Protein AF-A0A537N077-F1 (afdb_monomer)

pLDDT: mean 77.13, std 22.92, range [25.17, 98.75]

Mean predicted aligned error: 12.93 Å

Foldseek 3Di:
DDDDDDPDDDDDDLVVLLVVLVVVLVVVVPDDQWAKEFPDDDAPPPVPPDDDDDDPDPDDDDDDDDDDDPPCDPDDPVRVQVVLVPDPVSTDMGTDPDDPVVVLSVVQVVVVSVCSVLLSCCLRDVPSPAPLSVLLSVLLVQLLVDDDVVSLVSLLVSLPVQADEDACCRQPVDHDRAHASSVRSVSSYYHANNSLNSSQVSCVSNPDDSVVDHWYWYQDPVVRHIGTD

Solvent-accessible surface area (backbone atoms only — not comparable to full-atom values): 13833 Å² total; per-residue (Å²): 140,82,84,81,76,80,80,78,78,81,80,76,54,70,70,54,55,50,49,53,40,51,55,46,50,64,52,56,78,77,60,82,84,64,46,29,37,49,60,94,53,87,67,79,86,80,73,82,79,70,78,83,78,90,74,94,68,89,73,90,78,89,81,86,90,80,89,76,88,76,84,78,69,79,75,49,71,67,58,52,50,52,52,30,67,70,28,98,76,64,38,59,66,42,75,53,89,64,60,71,69,43,53,46,49,56,51,27,53,54,48,45,61,68,42,39,66,56,45,48,44,27,68,75,34,90,80,63,82,45,69,37,45,40,52,49,38,52,42,22,58,56,19,57,78,41,61,74,72,54,19,56,49,42,34,52,53,48,51,62,72,57,39,42,86,40,51,38,48,80,76,72,70,42,76,89,72,69,46,30,49,54,58,32,49,64,67,32,38,35,43,51,49,34,53,29,46,34,40,50,55,38,40,47,72,44,66,48,58,68,92,81,54,69,47,35,40,41,56,41,80,88,80,72,41,77,43,39,70

Nearest PDB structures (foldseek):
  4u65-assembly2_F  TM=8.063E-01  e=6.769E-06  Pseudomonas fluorescens Pf0-1
  4fgq-assembly1_A  TM=7.797E-01  e=9.428E-04  Legionella pneumophila subsp. pneumophila str. Philadelphia 1
  4fgo-assembly1_A  TM=7.807E-01  e=1.180E-03  Legionella pneumophila subsp. pneumophila str. Philadelphia 1
  4fgp-assembly1_A  TM=7.806E-01  e=1.396E-03  Legionella pneumophila subsp. pneumophila str. Philadelphia 1
  4fgp-assembly2_B  TM=7.790E-01  e=1.477E-03  Legionella pneumophila subsp. pneumophila str. Philadelphia 1

Sequence (229 aa):
MRTFRKSSMPNASPARVARDRIAAAARRTAQALAVFVVMGVLFGNEAATARPSPINRIVTQTGPAHSSRHDRRPASPAQAIERISSEPFGLPTVEALEGPLVTRWRGVEREIRRDELLLARCATDRSCGSAPALRLMDIVDAARRREGRSRVGEINRAVNLAIRPMSDVAQYGVPDLWTAPIQTLTAGAGDCEDYAIAKYVALEEAGVAEEDLRLVVVRDTRRREDHAV

Structure (mmCIF, N/CA/C/O backbone):
data_AF-A0A537N077-F1
#
_entry.id   AF-A0A537N077-F1
#
loop_
_atom_site.group_PDB
_atom_site.id
_atom_site.type_symbol
_atom_site.label_atom_id
_atom_site.label_alt_id
_atom_site.label_comp_id
_atom_site.label_asym_id
_atom_site.label_entity_id
_atom_site.label_seq_id
_atom_site.pdbx_PDB_ins_code
_atom_site.Cartn_x
_atom_site.Cartn_y
_atom_site.Cartn_z
_atom_site.occupancy
_atom_site.B_iso_or_equiv
_atom_site.auth_seq_id
_atom_site.auth_comp_id
_atom_site.auth_asym_id
_atom_site.auth_atom_id
_atom_site.pdbx_PDB_model_num
ATOM 1 N N . MET A 1 1 ? 0.715 -30.532 -41.651 1.00 39.88 1 MET A N 1
ATOM 2 C CA . MET A 1 1 ? 1.582 -29.916 -40.621 1.00 39.88 1 MET A CA 1
ATOM 3 C C . MET A 1 1 ? 1.694 -28.420 -40.928 1.00 39.88 1 MET A C 1
ATOM 5 O O . MET A 1 1 ? 2.426 -28.054 -41.834 1.00 39.88 1 MET A O 1
ATOM 9 N N . ARG A 1 2 ? 0.880 -27.558 -40.297 1.00 38.84 2 ARG A N 1
ATOM 10 C CA . ARG A 1 2 ? 0.971 -26.089 -40.447 1.00 38.84 2 ARG A CA 1
ATOM 11 C C . ARG A 1 2 ? 1.671 -25.534 -39.209 1.00 38.84 2 ARG A C 1
ATOM 13 O O . ARG A 1 2 ? 1.209 -25.761 -38.097 1.00 38.84 2 ARG A O 1
ATOM 20 N N . THR A 1 3 ? 2.797 -24.860 -39.404 1.00 42.22 3 THR A N 1
ATOM 21 C CA . THR A 1 3 ? 3.582 -24.225 -38.346 1.00 42.22 3 THR A CA 1
ATOM 22 C C . THR A 1 3 ? 2.884 -22.944 -37.883 1.00 42.22 3 THR A C 1
ATOM 24 O O . THR A 1 3 ? 2.662 -22.018 -38.660 1.00 42.22 3 THR A O 1
ATOM 27 N N . PHE A 1 4 ? 2.511 -22.891 -36.604 1.00 40.69 4 PHE A N 1
ATOM 28 C CA . PHE A 1 4 ? 2.018 -21.675 -35.958 1.00 40.69 4 PHE A CA 1
ATOM 29 C C . PHE A 1 4 ? 3.206 -20.726 -35.734 1.00 40.69 4 PHE A C 1
ATOM 31 O O . PHE A 1 4 ? 4.076 -20.993 -34.905 1.00 40.69 4 PHE A O 1
ATOM 38 N N . ARG A 1 5 ? 3.264 -19.610 -36.471 1.00 46.47 5 ARG A N 1
ATOM 39 C CA . ARG A 1 5 ? 4.146 -18.488 -36.119 1.00 46.47 5 ARG A CA 1
ATOM 40 C C . ARG A 1 5 ? 3.576 -17.814 -34.871 1.00 46.47 5 ARG A C 1
ATOM 42 O O . ARG A 1 5 ? 2.506 -17.215 -34.932 1.00 46.47 5 ARG A O 1
ATOM 49 N N . LYS A 1 6 ? 4.301 -17.883 -33.750 1.00 41.62 6 LYS A N 1
ATOM 50 C CA . LYS A 1 6 ? 4.111 -16.963 -32.620 1.00 41.62 6 LYS A CA 1
ATOM 51 C C . LYS A 1 6 ? 4.3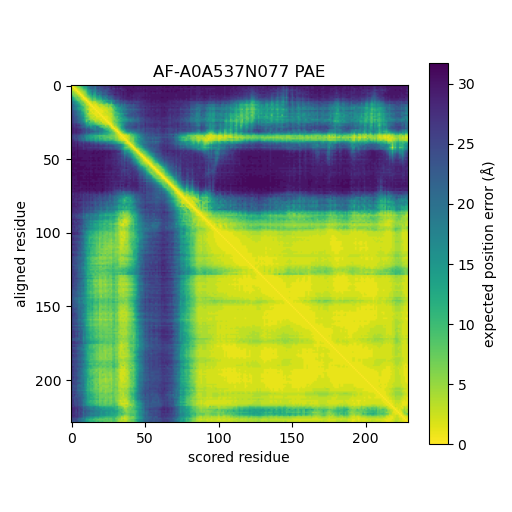32 -15.541 -33.142 1.00 41.62 6 LYS A C 1
ATOM 53 O O . LYS A 1 6 ? 5.444 -15.192 -33.528 1.00 41.62 6 LYS A O 1
ATOM 58 N N . SER A 1 7 ? 3.271 -14.744 -33.184 1.00 42.22 7 SER A N 1
ATOM 59 C CA . SER A 1 7 ? 3.374 -13.308 -33.423 1.00 42.22 7 SER A CA 1
ATOM 60 C C . SER A 1 7 ? 3.932 -12.665 -32.154 1.00 42.22 7 SER A C 1
ATOM 62 O O . SER A 1 7 ? 3.196 -12.459 -31.192 1.00 42.22 7 SER A O 1
ATOM 64 N N . SER A 1 8 ? 5.240 -12.405 -32.118 1.00 43.72 8 SER A N 1
ATOM 65 C CA . SER A 1 8 ? 5.841 -11.568 -31.076 1.00 43.72 8 SER A CA 1
ATOM 66 C C . SER A 1 8 ? 5.305 -10.149 -31.220 1.00 43.72 8 SER A C 1
ATOM 68 O O . SER A 1 8 ? 5.518 -9.509 -32.250 1.00 43.72 8 SER A O 1
ATOM 70 N N . MET A 1 9 ? 4.609 -9.652 -30.198 1.00 40.28 9 MET A N 1
ATOM 71 C CA . MET A 1 9 ? 4.309 -8.226 -30.105 1.00 40.28 9 MET A CA 1
ATOM 72 C C . MET A 1 9 ? 5.625 -7.443 -29.955 1.00 40.28 9 MET A C 1
ATOM 74 O O . MET A 1 9 ? 6.522 -7.902 -29.241 1.00 40.28 9 MET A O 1
ATOM 78 N N . PRO A 1 10 ? 5.782 -6.286 -30.618 1.00 46.34 10 PRO A N 1
ATOM 79 C CA . PRO A 1 10 ? 6.982 -5.476 -30.476 1.00 46.34 10 PRO A CA 1
ATOM 80 C C . PRO A 1 10 ? 7.073 -4.920 -29.051 1.00 46.34 10 PRO A C 1
ATOM 82 O O . PRO A 1 10 ? 6.143 -4.280 -28.561 1.00 46.34 10 PRO A O 1
ATOM 85 N N . ASN A 1 11 ? 8.209 -5.158 -28.393 1.00 55.50 11 ASN A N 1
ATOM 86 C CA . ASN A 1 11 ? 8.502 -4.593 -27.079 1.00 55.50 11 ASN A CA 1
ATOM 87 C C . ASN A 1 11 ? 8.572 -3.061 -27.202 1.00 55.50 11 ASN A C 1
ATOM 89 O O . ASN A 1 11 ? 9.303 -2.537 -28.047 1.00 55.50 11 ASN A O 1
ATOM 93 N N . ALA A 1 12 ? 7.799 -2.333 -26.397 1.00 57.19 12 ALA A N 1
ATOM 94 C CA . ALA A 1 12 ? 7.825 -0.874 -26.412 1.00 57.19 12 ALA A CA 1
ATOM 95 C C . ALA A 1 12 ? 9.209 -0.352 -25.978 1.00 57.19 12 ALA A C 1
ATOM 97 O O . ALA A 1 12 ? 9.826 -0.889 -25.061 1.00 57.19 12 ALA A O 1
ATOM 98 N N . SER A 1 13 ? 9.694 0.713 -26.627 1.00 64.44 13 SER A N 1
ATOM 99 C CA . SER A 1 13 ? 10.950 1.372 -26.236 1.00 64.44 13 SER A CA 1
ATOM 100 C C . SER A 1 13 ? 10.882 1.863 -24.778 1.00 64.44 13 SER A C 1
ATOM 102 O O . SER A 1 13 ? 9.833 2.385 -24.385 1.00 64.44 13 SER A O 1
ATOM 104 N N . PRO A 1 14 ? 11.977 1.790 -23.991 1.00 61.50 14 PRO A N 1
ATOM 105 C CA . PRO A 1 14 ? 12.017 2.271 -22.605 1.00 61.50 14 PRO A CA 1
ATOM 106 C C . PRO A 1 14 ? 11.489 3.703 -22.432 1.00 61.50 14 PRO A C 1
ATOM 108 O O . PRO A 1 14 ? 10.766 3.989 -21.483 1.00 61.50 14 PRO A O 1
ATOM 111 N N . ALA A 1 15 ? 11.760 4.589 -23.396 1.00 56.03 15 ALA A N 1
ATOM 112 C CA . ALA A 1 15 ? 11.275 5.971 -23.382 1.00 56.03 15 ALA A CA 1
ATOM 113 C C . ALA A 1 15 ? 9.752 6.087 -23.590 1.00 56.03 15 ALA A C 1
ATOM 115 O O . ALA A 1 15 ? 9.123 7.013 -23.078 1.00 56.03 15 ALA A O 1
ATOM 116 N N . ARG A 1 16 ? 9.146 5.152 -24.333 1.00 66.12 16 ARG A N 1
ATOM 117 C CA . ARG A 1 16 ? 7.689 5.072 -24.515 1.00 66.12 16 ARG A CA 1
ATOM 118 C C . ARG A 1 16 ? 7.023 4.528 -23.255 1.00 66.12 16 ARG A C 1
ATOM 120 O O . ARG A 1 16 ? 6.069 5.130 -22.788 1.00 66.12 16 ARG A O 1
ATOM 127 N N . VAL A 1 17 ? 7.600 3.489 -22.647 1.00 64.19 17 VAL A N 1
ATOM 128 C CA . VAL A 1 17 ? 7.146 2.950 -21.353 1.00 64.19 17 VAL A CA 1
ATOM 129 C C . VAL A 1 17 ? 7.212 4.019 -20.256 1.00 64.19 17 VAL A C 1
ATOM 131 O O . VAL A 1 17 ? 6.263 4.168 -19.495 1.00 64.19 17 VAL A O 1
ATOM 134 N N . ALA A 1 18 ? 8.292 4.807 -20.203 1.00 61.28 18 ALA A N 1
ATOM 135 C CA . ALA A 1 18 ? 8.434 5.906 -19.249 1.00 61.28 18 ALA A CA 1
ATOM 136 C C . ALA A 1 18 ? 7.370 6.998 -19.448 1.00 61.28 18 ALA A C 1
ATOM 138 O O . ALA A 1 18 ? 6.729 7.420 -18.488 1.00 61.28 18 ALA A O 1
ATOM 139 N N . ARG A 1 19 ? 7.131 7.425 -20.697 1.00 65.31 19 ARG A N 1
ATOM 140 C CA . ARG A 1 19 ? 6.088 8.413 -21.025 1.00 65.31 19 ARG A CA 1
ATOM 141 C C . ARG A 1 19 ? 4.684 7.904 -20.723 1.00 65.31 19 ARG A C 1
ATOM 143 O O . ARG A 1 19 ? 3.909 8.630 -20.108 1.00 65.31 19 ARG A O 1
ATOM 150 N N . ASP A 1 20 ? 4.376 6.668 -21.103 1.00 70.50 20 ASP A N 1
ATOM 151 C CA . ASP A 1 20 ? 3.075 6.052 -20.845 1.00 70.50 20 ASP A CA 1
ATOM 152 C C . ASP A 1 20 ? 2.830 5.901 -19.339 1.00 70.50 20 ASP A C 1
ATOM 154 O O . ASP A 1 20 ? 1.705 6.098 -18.890 1.00 70.50 20 ASP A O 1
ATOM 158 N N . ARG A 1 21 ? 3.881 5.645 -18.544 1.00 67.25 21 ARG A N 1
ATOM 159 C CA . ARG A 1 21 ? 3.806 5.598 -17.076 1.00 67.25 21 ARG A CA 1
ATOM 160 C C . ARG A 1 21 ? 3.619 6.959 -16.432 1.00 67.25 21 ARG A C 1
ATOM 162 O O . ARG A 1 21 ? 2.781 7.069 -15.551 1.00 67.25 21 ARG A O 1
ATOM 169 N N . ILE A 1 22 ? 4.325 7.993 -16.886 1.00 63.94 22 ILE A N 1
ATOM 170 C CA . ILE A 1 22 ? 4.093 9.367 -16.411 1.00 63.94 22 ILE A CA 1
ATOM 171 C C . ILE A 1 22 ? 2.662 9.806 -16.757 1.00 63.94 22 ILE A C 1
ATOM 173 O O . ILE A 1 22 ? 1.971 10.377 -15.920 1.00 63.94 22 ILE A O 1
ATOM 177 N N . ALA A 1 23 ? 2.179 9.481 -17.959 1.00 61.44 23 ALA A N 1
ATOM 178 C CA . ALA A 1 23 ? 0.809 9.773 -18.378 1.00 61.44 23 ALA A CA 1
ATOM 179 C C . ALA A 1 23 ? -0.245 8.902 -17.667 1.00 61.44 23 ALA A C 1
ATOM 181 O O . ALA A 1 23 ? -1.383 9.331 -17.502 1.00 61.44 23 ALA A O 1
ATOM 182 N N . ALA A 1 24 ? 0.083 7.668 -17.277 1.00 62.25 24 ALA A N 1
ATOM 183 C CA . ALA A 1 24 ? -0.782 6.819 -16.458 1.00 62.25 24 ALA A CA 1
ATOM 184 C C . ALA A 1 24 ? -0.843 7.322 -15.011 1.00 62.25 24 ALA A C 1
ATOM 186 O O . ALA A 1 24 ? -1.940 7.453 -14.488 1.00 62.25 24 ALA A O 1
ATOM 187 N N . ALA A 1 25 ? 0.295 7.693 -14.415 1.00 57.78 25 ALA A N 1
ATOM 188 C CA . ALA A 1 25 ? 0.359 8.341 -13.105 1.00 57.78 25 ALA A CA 1
ATOM 189 C C . ALA A 1 25 ? -0.484 9.627 -13.098 1.00 57.78 25 ALA A C 1
ATOM 191 O O . ALA A 1 25 ? -1.399 9.763 -12.301 1.00 57.78 25 ALA A O 1
ATOM 192 N N . ALA A 1 26 ? -0.317 10.491 -14.105 1.00 50.09 26 ALA A N 1
ATOM 193 C CA . ALA A 1 26 ? -1.144 11.688 -14.253 1.00 50.09 26 ALA A CA 1
ATOM 194 C C . ALA A 1 26 ? -2.653 11.390 -14.403 1.00 50.09 26 ALA A C 1
ATOM 196 O O . ALA A 1 26 ? -3.470 12.209 -13.994 1.00 50.09 26 ALA A O 1
ATOM 197 N N . ARG A 1 27 ? -3.043 10.230 -14.957 1.00 54.47 27 ARG A N 1
ATOM 198 C CA . ARG A 1 27 ? -4.452 9.802 -15.073 1.00 54.47 27 ARG A CA 1
ATOM 199 C C . ARG A 1 27 ? -5.035 9.240 -13.773 1.00 54.47 27 ARG A C 1
ATOM 201 O O . ARG A 1 27 ? -6.241 9.365 -13.589 1.00 54.47 27 ARG A O 1
ATOM 208 N N . ARG A 1 28 ? -4.211 8.709 -12.861 1.00 58.28 28 ARG A N 1
ATOM 209 C CA . ARG A 1 28 ? -4.656 8.246 -11.528 1.00 58.28 28 ARG A CA 1
ATOM 210 C C . ARG A 1 28 ? -5.212 9.372 -10.663 1.00 58.28 28 ARG A C 1
ATOM 212 O O . ARG A 1 28 ? -6.058 9.139 -9.817 1.00 58.28 28 ARG A O 1
ATOM 219 N N . THR A 1 29 ? -4.832 10.618 -10.941 1.00 48.69 29 THR A N 1
ATOM 220 C CA . THR A 1 29 ? -5.374 11.789 -10.236 1.00 48.69 29 THR A CA 1
ATOM 221 C C . THR A 1 29 ? -6.872 12.048 -10.475 1.00 48.69 29 THR A C 1
ATOM 223 O O . THR A 1 29 ? -7.448 12.879 -9.771 1.00 48.69 29 THR A O 1
ATOM 226 N N . ALA A 1 30 ? -7.509 11.368 -11.441 1.00 41.25 30 ALA A N 1
ATOM 227 C CA . ALA A 1 30 ? -8.877 11.657 -11.882 1.00 41.25 30 ALA A CA 1
ATOM 228 C C . ALA A 1 30 ? -9.967 10.706 -11.344 1.00 41.25 30 ALA A C 1
ATOM 230 O O . ALA A 1 30 ? -11.145 11.049 -11.458 1.00 41.25 30 ALA A O 1
ATOM 231 N N . GLN A 1 31 ? -9.618 9.559 -10.751 1.00 48.97 31 GLN A N 1
ATOM 232 C CA . GLN A 1 31 ? -10.575 8.631 -10.135 1.00 48.97 31 GLN A CA 1
ATOM 233 C C . GLN A 1 31 ? -10.279 8.499 -8.641 1.00 48.97 31 GLN A C 1
ATOM 235 O O . GLN A 1 31 ? -9.140 8.306 -8.227 1.00 48.97 31 GLN A O 1
ATOM 240 N N . ALA A 1 32 ? -11.308 8.749 -7.829 1.00 53.88 32 ALA A N 1
ATOM 241 C CA . ALA A 1 32 ? -11.218 8.628 -6.384 1.00 53.88 32 ALA A CA 1
ATOM 242 C C . ALA A 1 32 ? -11.319 7.148 -6.040 1.00 53.88 32 ALA A C 1
ATOM 244 O O . ALA A 1 32 ? -12.336 6.515 -6.329 1.00 53.88 32 ALA A O 1
ATOM 245 N N . LEU A 1 33 ? -10.271 6.629 -5.416 1.00 65.25 33 LEU A N 1
ATOM 246 C CA . LEU A 1 33 ? -10.265 5.271 -4.931 1.00 65.25 33 LEU A CA 1
ATOM 247 C C . LEU A 1 33 ? -11.311 5.187 -3.812 1.00 65.25 33 LEU A C 1
ATOM 249 O O . LEU A 1 33 ? -11.387 6.059 -2.944 1.00 65.25 33 LEU A O 1
ATOM 253 N N . ALA A 1 34 ? -12.149 4.160 -3.825 1.00 74.31 34 ALA A N 1
ATOM 254 C CA . ALA A 1 34 ? -13.213 4.005 -2.842 1.00 74.31 34 ALA A CA 1
ATOM 255 C C . ALA A 1 34 ? -12.784 3.061 -1.710 1.00 74.31 34 ALA A C 1
ATOM 257 O O . ALA A 1 34 ? -12.213 1.996 -1.950 1.00 74.31 34 ALA A O 1
ATOM 258 N N . VAL A 1 35 ? -13.110 3.431 -0.468 1.00 76.81 35 VAL A N 1
ATOM 259 C CA . VAL A 1 35 ? -13.032 2.524 0.683 1.00 76.81 35 VAL A CA 1
ATOM 260 C C . VAL A 1 35 ? -14.421 1.978 0.978 1.00 76.81 35 VAL A C 1
ATOM 262 O O . VAL A 1 35 ? -15.411 2.713 0.992 1.00 76.81 35 VAL A O 1
ATOM 265 N N . PHE A 1 36 ? -14.500 0.674 1.199 1.00 83.50 36 PHE A N 1
ATOM 266 C CA . PHE A 1 36 ? -15.760 -0.035 1.338 1.00 83.50 36 PHE A CA 1
ATOM 267 C C . PHE A 1 36 ? -15.910 -0.664 2.719 1.00 83.50 36 PHE A C 1
ATOM 269 O O . PHE A 1 36 ? -14.928 -1.025 3.363 1.00 83.50 36 PHE A O 1
ATOM 276 N N . VAL A 1 37 ? -17.154 -0.839 3.158 1.00 80.38 37 VAL A N 1
ATOM 277 C CA . VAL A 1 37 ? -17.502 -1.436 4.449 1.00 80.38 37 VAL A CA 1
ATOM 278 C C . VAL A 1 37 ? -18.542 -2.534 4.243 1.00 80.38 37 VAL A C 1
ATOM 280 O O . VAL A 1 37 ? -19.512 -2.357 3.502 1.00 80.38 37 VAL A O 1
ATOM 283 N N . VAL A 1 38 ? -18.362 -3.678 4.902 1.00 77.81 38 VAL A N 1
ATOM 284 C CA . VAL A 1 38 ? -19.331 -4.786 4.854 1.00 77.81 38 VAL A CA 1
ATOM 285 C C . VAL A 1 38 ? -20.511 -4.513 5.792 1.00 77.81 38 VAL A C 1
ATOM 287 O O . VAL A 1 38 ? -20.340 -4.402 7.002 1.00 77.81 38 VAL A O 1
ATOM 290 N N . MET A 1 39 ? -21.730 -4.440 5.255 1.00 63.50 39 MET A N 1
ATOM 291 C CA . MET A 1 39 ? -22.959 -4.246 6.036 1.00 63.50 39 MET A CA 1
ATOM 292 C C . MET A 1 39 ? -23.323 -5.487 6.867 1.00 63.50 39 MET A C 1
ATOM 294 O O . MET A 1 39 ? -23.137 -6.625 6.440 1.00 63.50 39 MET A O 1
ATOM 298 N N . GLY A 1 40 ? -23.934 -5.265 8.037 1.00 56.22 40 GLY A N 1
ATOM 299 C CA . GLY A 1 40 ? -24.493 -6.332 8.881 1.00 56.22 40 GLY A CA 1
ATOM 300 C C . GLY A 1 40 ? -23.551 -6.883 9.953 1.00 56.22 40 GLY A C 1
ATOM 301 O O . GLY A 1 40 ? -23.956 -7.756 10.719 1.00 56.22 40 GLY A O 1
ATOM 302 N N . VAL A 1 41 ? -22.334 -6.347 10.067 1.00 57.69 41 VAL A N 1
ATOM 303 C CA . VAL A 1 41 ? -21.443 -6.611 11.199 1.00 57.69 41 VAL A CA 1
ATOM 304 C C . VAL A 1 41 ? -21.315 -5.324 12.015 1.00 57.69 41 VAL A C 1
ATOM 306 O O . VAL A 1 41 ? -21.051 -4.262 11.467 1.00 57.69 41 VAL A O 1
ATOM 309 N N . LEU A 1 42 ? -21.600 -5.383 13.319 1.00 53.78 42 LEU A N 1
ATOM 310 C CA . LEU A 1 42 ? -21.561 -4.206 14.192 1.00 53.78 42 LEU A CA 1
ATOM 311 C C . LEU A 1 42 ? -20.106 -3.729 14.351 1.00 53.78 42 LEU A C 1
ATOM 313 O O . LEU A 1 42 ? -19.334 -4.346 15.091 1.00 53.78 42 LEU A O 1
ATOM 317 N N . PHE A 1 43 ? -19.745 -2.650 13.656 1.00 55.31 43 PHE A N 1
ATOM 318 C CA . PHE A 1 43 ? -18.486 -1.926 13.849 1.00 55.31 43 PHE A CA 1
ATOM 319 C C . PHE A 1 43 ? -18.485 -1.238 15.217 1.00 55.31 43 PHE A C 1
ATOM 321 O O . PHE A 1 43 ? -19.532 -0.802 15.706 1.00 55.31 43 PHE A O 1
ATOM 328 N N . GLY A 1 44 ? -17.325 -1.211 15.876 1.00 46.09 44 GLY A N 1
ATOM 329 C CA . GLY A 1 44 ? -17.180 -0.593 17.194 1.00 46.09 44 GLY A CA 1
ATOM 330 C C . GLY A 1 44 ? -17.576 0.886 17.157 1.00 46.09 44 GLY A C 1
ATOM 331 O O . GLY A 1 44 ? -17.275 1.592 16.202 1.00 46.09 44 GLY A O 1
ATOM 332 N N . ASN A 1 45 ? -18.287 1.351 18.188 1.00 39.62 45 ASN A N 1
ATOM 333 C CA . ASN A 1 45 ? -18.748 2.734 18.318 1.00 39.62 45 ASN A CA 1
ATOM 334 C C . ASN A 1 45 ? -17.580 3.741 18.342 1.00 39.62 45 ASN A C 1
ATOM 336 O O . ASN A 1 45 ? -17.158 4.163 19.413 1.00 39.62 45 ASN A O 1
ATOM 340 N N . GLU A 1 46 ? -17.145 4.214 17.178 1.00 42.28 46 GLU A N 1
ATOM 341 C CA . GLU A 1 46 ? -16.564 5.559 17.018 1.00 42.28 46 GLU A CA 1
ATOM 342 C C . GLU A 1 46 ? -17.517 6.513 16.268 1.00 42.28 46 GLU A C 1
ATOM 344 O O . GLU A 1 46 ? -17.252 7.701 16.123 1.00 42.28 46 GLU A O 1
ATOM 349 N N . ALA A 1 47 ? -18.705 6.034 15.879 1.00 39.25 47 ALA A N 1
ATOM 350 C CA . ALA A 1 47 ? -19.776 6.841 15.282 1.00 39.25 47 ALA A CA 1
ATOM 351 C C . ALA A 1 47 ? -20.664 7.583 16.313 1.00 39.25 47 ALA A C 1
ATOM 353 O O . ALA A 1 47 ? -21.694 8.155 15.957 1.00 39.25 47 ALA A O 1
ATOM 354 N N . ALA A 1 48 ? -20.303 7.585 17.601 1.00 34.06 48 ALA A N 1
ATOM 355 C CA . ALA A 1 48 ? -21.194 7.986 18.697 1.00 34.06 48 ALA A CA 1
ATOM 356 C C . ALA A 1 48 ? -21.086 9.461 19.150 1.00 34.06 48 ALA A C 1
ATOM 358 O O . ALA A 1 48 ? -21.339 9.758 20.317 1.00 34.06 48 ALA A O 1
ATOM 359 N N . THR A 1 49 ? -20.766 10.408 18.259 1.00 32.66 49 THR A N 1
ATOM 360 C CA . THR A 1 49 ? -20.925 11.854 18.559 1.00 32.66 49 THR A CA 1
ATOM 361 C C . THR A 1 49 ? -21.729 12.653 17.532 1.00 32.66 49 THR A C 1
ATOM 363 O O . THR A 1 49 ? -22.027 13.823 17.777 1.00 32.66 49 THR A O 1
ATOM 366 N N . ALA A 1 50 ? -22.221 12.039 16.453 1.00 34.06 50 ALA A N 1
ATOM 367 C CA . ALA A 1 50 ? -23.225 12.676 15.603 1.00 34.06 50 ALA A CA 1
ATOM 368 C C . ALA A 1 50 ? -24.630 12.360 16.141 1.00 34.06 50 ALA A C 1
ATOM 370 O O . ALA A 1 50 ? -25.163 11.268 15.951 1.00 34.06 50 ALA A O 1
ATOM 371 N N . ARG A 1 51 ? -25.239 13.320 16.849 1.00 26.55 51 ARG A N 1
ATOM 372 C CA . ARG A 1 51 ? -26.655 13.246 17.250 1.00 26.55 51 ARG A CA 1
ATOM 373 C C . ARG A 1 51 ? -27.532 12.947 16.018 1.00 26.55 51 ARG A C 1
ATOM 375 O O . ARG A 1 51 ? -27.426 13.689 15.039 1.00 26.55 51 ARG A O 1
ATOM 382 N N . PRO A 1 52 ? -28.443 11.959 16.052 1.00 30.95 52 PRO A N 1
ATOM 383 C CA . PRO A 1 52 ? -29.399 11.779 14.968 1.00 30.95 52 PRO A CA 1
ATOM 384 C C . PRO A 1 52 ? -30.402 12.939 14.979 1.00 30.95 52 PRO A C 1
ATOM 386 O O . PRO A 1 52 ? -31.126 13.146 15.954 1.00 30.95 52 PRO A O 1
ATOM 389 N N . SER A 1 53 ? -30.441 13.714 13.894 1.00 30.03 53 SER A N 1
ATOM 390 C CA . SER A 1 53 ? -31.531 14.666 13.659 1.00 30.03 53 SER A CA 1
ATOM 391 C C . SER A 1 53 ? -32.810 13.897 13.297 1.00 30.03 53 SER A C 1
ATOM 393 O O . SER A 1 53 ? -32.749 12.982 12.472 1.00 30.03 53 SER A O 1
ATOM 395 N N . PRO A 1 54 ? -33.976 14.230 13.879 1.00 34.75 54 PRO A N 1
ATOM 396 C CA . PRO A 1 54 ? -35.188 13.452 13.694 1.00 34.75 54 PRO A CA 1
ATOM 397 C C . PRO A 1 54 ? -35.982 14.004 12.515 1.00 34.75 54 PRO A C 1
ATOM 399 O O . PRO A 1 54 ? -36.795 14.899 12.704 1.00 34.75 54 PRO A O 1
ATOM 402 N N . ILE A 1 55 ? -35.804 13.481 11.302 1.00 32.62 55 ILE A N 1
ATOM 403 C CA . ILE A 1 55 ? -36.810 13.682 10.247 1.00 32.62 55 ILE A CA 1
ATOM 404 C C . ILE A 1 55 ? -37.018 12.376 9.483 1.00 32.62 55 ILE A C 1
ATOM 406 O O . ILE A 1 55 ? -36.505 12.160 8.390 1.00 32.62 55 ILE A O 1
ATOM 410 N N . ASN A 1 56 ? -37.857 11.520 10.066 1.00 32.03 56 ASN A N 1
ATOM 411 C CA . ASN A 1 56 ? -38.743 10.684 9.276 1.00 32.03 56 ASN A CA 1
ATOM 412 C C . ASN A 1 56 ? -39.876 11.598 8.786 1.00 32.03 56 ASN A C 1
ATOM 414 O O . ASN A 1 56 ? -40.795 11.921 9.538 1.00 32.03 56 ASN A O 1
ATOM 418 N N . ARG A 1 57 ? -39.789 12.073 7.544 1.00 29.06 57 ARG A N 1
ATOM 419 C CA . ARG A 1 57 ? -40.936 12.666 6.853 1.00 29.06 57 ARG A CA 1
ATOM 420 C C . ARG A 1 57 ? -40.993 12.074 5.458 1.00 29.06 57 ARG A C 1
ATOM 422 O O . ARG A 1 57 ? -40.410 12.585 4.510 1.00 29.06 57 ARG A O 1
ATOM 429 N N . ILE A 1 58 ? -41.713 10.961 5.378 1.00 35.81 58 ILE A N 1
ATOM 430 C CA . ILE A 1 58 ? -42.357 10.497 4.156 1.00 35.81 58 ILE A CA 1
ATOM 431 C C . ILE A 1 58 ? -43.178 11.6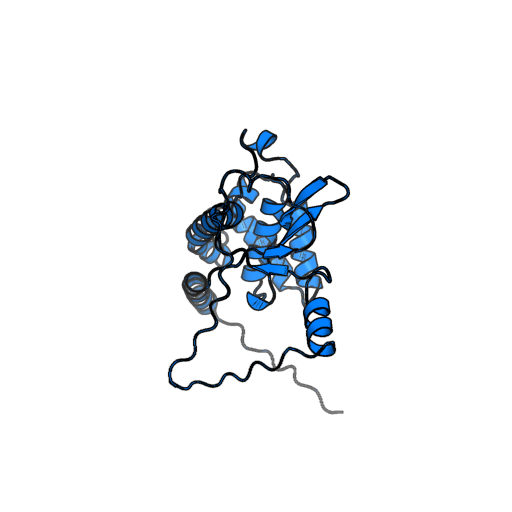84 3.637 1.00 35.81 58 ILE A C 1
ATOM 433 O O . ILE A 1 58 ? -44.192 12.051 4.228 1.00 35.81 58 ILE A O 1
ATOM 437 N N . VAL A 1 59 ? -42.699 12.334 2.578 1.00 29.39 59 VAL A N 1
ATOM 438 C CA . VAL A 1 59 ? -43.467 13.326 1.826 1.00 29.39 59 VAL A CA 1
ATOM 439 C C . VAL A 1 59 ? -43.878 12.668 0.518 1.00 29.39 59 VAL A C 1
ATOM 441 O O . VAL A 1 59 ? -43.113 12.583 -0.437 1.00 29.39 59 VAL A O 1
ATOM 444 N N . THR A 1 60 ? -45.119 12.197 0.492 1.00 38.84 60 THR A N 1
ATOM 445 C CA . THR A 1 60 ? -45.918 12.117 -0.726 1.00 38.84 60 THR A CA 1
ATOM 446 C C . THR A 1 60 ? -46.198 13.543 -1.196 1.00 38.84 60 THR A C 1
ATOM 448 O O . THR A 1 60 ? -46.939 14.260 -0.523 1.00 38.84 60 THR A O 1
ATOM 451 N N . GLN A 1 61 ? -45.643 13.964 -2.334 1.00 30.58 61 GLN A N 1
ATOM 452 C CA . GLN A 1 61 ? -46.179 15.102 -3.082 1.00 30.58 61 GLN A CA 1
ATOM 453 C C . GLN A 1 61 ? -46.171 14.847 -4.589 1.00 30.58 61 GLN A C 1
ATOM 455 O O . GLN A 1 61 ? -45.159 14.541 -5.213 1.00 30.58 61 GLN A O 1
ATOM 460 N N . THR A 1 62 ? -47.376 14.976 -5.121 1.00 35.59 62 THR A N 1
ATOM 461 C CA . THR A 1 62 ? -47.822 15.090 -6.502 1.00 35.59 62 THR A CA 1
ATOM 462 C C . THR A 1 62 ? -47.492 16.487 -7.062 1.00 35.59 62 THR A C 1
ATOM 464 O O . THR A 1 62 ? -47.781 17.488 -6.415 1.00 35.59 62 THR A O 1
ATOM 467 N N . GLY A 1 63 ? -46.919 16.574 -8.272 1.00 25.17 63 GLY A N 1
ATOM 468 C CA . GLY A 1 63 ? -46.643 17.833 -9.004 1.00 25.17 63 GLY A CA 1
ATOM 469 C C . GLY A 1 63 ? -45.698 17.629 -10.207 1.00 25.17 63 GLY A C 1
ATOM 470 O O . GLY A 1 63 ? -44.951 16.659 -10.185 1.00 25.17 63 GLY A O 1
ATOM 471 N N . PRO A 1 64 ? -45.767 18.426 -11.297 1.00 33.09 64 PRO A N 1
ATOM 472 C CA . PRO A 1 64 ? -45.820 17.877 -12.655 1.00 33.09 64 PRO A CA 1
ATOM 473 C C . PRO A 1 64 ? -44.478 17.581 -13.348 1.00 33.09 64 PRO A C 1
ATOM 475 O O . PRO A 1 64 ? -43.476 18.269 -13.196 1.00 33.09 64 PRO A O 1
ATOM 478 N N . ALA A 1 65 ? -44.561 16.539 -14.177 1.00 40.53 65 ALA A N 1
ATOM 479 C CA . ALA A 1 65 ? -43.681 16.055 -15.235 1.00 40.53 65 ALA A CA 1
ATOM 480 C C . ALA A 1 65 ? -42.544 16.976 -15.732 1.00 40.53 65 ALA A C 1
ATOM 482 O O . ALA A 1 65 ? -42.771 17.887 -16.528 1.00 40.53 65 ALA A O 1
ATOM 483 N N . HIS A 1 66 ? -41.303 16.555 -15.471 1.00 33.22 66 HIS A N 1
ATOM 484 C CA . HIS A 1 66 ? -40.234 16.621 -16.468 1.00 33.22 66 HIS A CA 1
ATOM 485 C C . HIS A 1 66 ? -39.488 15.288 -16.539 1.00 33.22 66 HIS A C 1
ATOM 487 O O . HIS A 1 66 ? -39.086 14.703 -15.537 1.00 33.22 66 HIS A O 1
ATOM 493 N N . SER A 1 67 ? -39.438 14.750 -17.755 1.00 44.56 67 SER A N 1
ATOM 494 C CA . SER A 1 67 ? -39.121 13.365 -18.054 1.00 44.56 67 SER A CA 1
ATOM 495 C C . SER A 1 67 ? -37.621 13.125 -18.200 1.00 44.56 67 SER A C 1
ATOM 497 O O . SER A 1 67 ? -37.003 13.630 -19.133 1.00 44.56 67 SER A O 1
ATOM 499 N N . SER A 1 68 ? -37.093 12.197 -17.412 1.00 36.22 68 SER A N 1
ATOM 500 C CA . SER A 1 68 ? -36.163 11.184 -17.915 1.00 36.22 68 SER A CA 1
ATOM 501 C C . SER A 1 68 ? -36.427 9.877 -17.165 1.00 36.22 68 SER A C 1
ATOM 503 O O . SER A 1 68 ? -36.081 9.677 -16.004 1.00 36.22 68 SER A O 1
ATOM 505 N N . ARG A 1 69 ? -37.173 8.994 -17.835 1.00 41.81 69 ARG A N 1
ATOM 506 C CA . ARG A 1 69 ? -37.537 7.665 -17.345 1.00 41.81 69 ARG A CA 1
ATOM 507 C C . ARG A 1 69 ? -36.278 6.797 -17.273 1.00 41.81 69 ARG A C 1
ATOM 509 O O . ARG A 1 69 ? -35.864 6.249 -18.288 1.00 41.81 69 ARG A O 1
ATOM 516 N N . HIS A 1 70 ? -35.726 6.607 -16.080 1.00 38.12 70 HIS A N 1
ATOM 517 C CA . HIS A 1 70 ? -35.112 5.326 -15.741 1.00 38.12 70 HIS A CA 1
ATOM 518 C C . HIS A 1 70 ? -36.138 4.521 -14.954 1.00 38.12 70 HIS A C 1
ATOM 520 O O . HIS A 1 70 ? -36.360 4.735 -13.765 1.00 38.12 70 HIS A O 1
ATOM 526 N N . ASP A 1 71 ? -36.799 3.630 -15.682 1.00 36.97 71 ASP A N 1
ATOM 527 C CA . ASP A 1 71 ? -37.709 2.611 -15.185 1.00 36.97 71 ASP A CA 1
ATOM 528 C C . ASP A 1 71 ? -36.962 1.697 -14.193 1.00 36.97 71 ASP A C 1
ATOM 530 O O . ASP A 1 71 ? -36.300 0.733 -14.580 1.00 36.97 71 ASP A O 1
ATOM 534 N N . ARG A 1 72 ? -36.971 2.039 -12.896 1.00 44.59 72 ARG A N 1
ATOM 535 C CA . ARG A 1 72 ? -36.438 1.163 -11.843 1.00 44.59 72 ARG A CA 1
ATOM 536 C C . ARG A 1 72 ? -37.504 0.147 -11.470 1.00 44.59 72 ARG A C 1
ATOM 538 O O . ARG A 1 72 ? -38.181 0.269 -10.451 1.00 44.59 72 ARG A O 1
ATOM 545 N N . ARG A 1 73 ? -37.606 -0.897 -12.289 1.00 42.31 73 ARG A N 1
ATOM 546 C CA . ARG A 1 73 ? -38.184 -2.170 -11.856 1.00 42.31 73 ARG A CA 1
ATOM 547 C C . ARG A 1 73 ? -37.363 -2.662 -10.650 1.00 42.31 73 ARG A C 1
ATOM 549 O O . ARG A 1 73 ? -36.132 -2.636 -10.741 1.00 42.31 73 ARG A O 1
ATOM 556 N N . PRO A 1 74 ? -37.977 -3.080 -9.528 1.00 54.28 74 PRO A N 1
ATOM 557 C CA . PRO A 1 74 ? -37.223 -3.676 -8.431 1.00 54.28 74 PRO A CA 1
ATOM 558 C C . PRO A 1 74 ? -36.414 -4.860 -8.972 1.00 54.28 74 PRO A C 1
ATOM 560 O O . PRO A 1 74 ? -36.925 -5.653 -9.771 1.00 54.28 74 PRO A O 1
ATOM 563 N N . ALA A 1 75 ? -35.133 -4.924 -8.597 1.00 55.69 75 ALA A N 1
ATOM 564 C CA . ALA A 1 75 ? -34.232 -5.979 -9.048 1.00 55.69 75 ALA A CA 1
ATOM 565 C C . ALA A 1 75 ? -34.846 -7.345 -8.724 1.00 55.69 75 ALA A C 1
ATOM 567 O O . ALA A 1 75 ? -35.408 -7.541 -7.643 1.00 55.69 75 ALA A O 1
ATOM 568 N N . SER A 1 76 ? -34.768 -8.283 -9.669 1.00 71.31 76 SER A N 1
ATOM 569 C CA . SER A 1 76 ? -35.281 -9.627 -9.409 1.00 71.31 76 SER A CA 1
ATOM 570 C C . SER A 1 76 ? -34.453 -10.296 -8.302 1.00 71.31 76 SER A C 1
ATOM 572 O O . SER A 1 76 ? -33.268 -9.983 -8.151 1.00 71.31 76 SER A O 1
ATOM 574 N N . PRO A 1 77 ? -35.023 -11.260 -7.560 1.00 66.62 77 PRO A N 1
ATOM 575 C CA . PRO A 1 77 ? -34.272 -12.024 -6.567 1.00 66.62 77 PRO A CA 1
ATOM 576 C C . PRO A 1 77 ? -32.987 -12.647 -7.134 1.00 66.62 77 PRO A C 1
ATOM 578 O O . PRO A 1 77 ? -31.962 -12.639 -6.465 1.00 66.62 77 PRO A O 1
ATOM 581 N N . ALA A 1 78 ? -32.999 -13.099 -8.393 1.00 64.81 78 ALA A N 1
ATOM 582 C CA . ALA A 1 78 ? -31.816 -13.639 -9.063 1.00 64.81 78 ALA A CA 1
ATOM 583 C C . ALA A 1 78 ? -30.716 -12.583 -9.270 1.00 64.81 78 ALA A C 1
ATOM 585 O O . ALA A 1 78 ? -29.551 -12.866 -9.023 1.00 64.81 78 ALA A O 1
ATOM 586 N N . GLN A 1 79 ? -31.081 -11.350 -9.638 1.00 65.75 79 GLN A N 1
ATOM 587 C CA . GLN A 1 79 ? -30.127 -10.243 -9.791 1.00 65.75 79 GLN A CA 1
ATOM 588 C C . GLN A 1 79 ? -29.567 -9.766 -8.446 1.00 65.75 79 GLN A C 1
ATOM 590 O O . GLN A 1 79 ? -28.423 -9.327 -8.373 1.00 65.75 79 GLN A O 1
ATOM 595 N N . ALA A 1 80 ? -30.366 -9.835 -7.379 1.00 60.41 80 ALA A N 1
ATOM 596 C CA . ALA A 1 80 ? -29.896 -9.546 -6.028 1.00 60.41 80 ALA A CA 1
ATOM 597 C C . ALA A 1 80 ? -28.912 -10.623 -5.536 1.00 60.41 80 ALA A C 1
ATOM 599 O O . ALA A 1 80 ? -27.868 -10.283 -4.987 1.00 60.41 80 ALA A O 1
ATOM 600 N N . ILE A 1 81 ? -29.203 -11.904 -5.792 1.00 60.12 81 ILE A N 1
ATOM 601 C CA . ILE A 1 81 ? -28.319 -13.035 -5.467 1.00 60.12 81 ILE A CA 1
ATOM 602 C C . ILE A 1 81 ? -27.016 -12.964 -6.270 1.00 60.12 81 ILE A C 1
ATOM 604 O O . ILE A 1 81 ? -25.948 -13.149 -5.698 1.00 60.12 81 ILE A O 1
ATOM 608 N N . GLU A 1 82 ? -27.080 -12.648 -7.565 1.00 59.59 82 GLU A N 1
ATOM 609 C CA . GLU A 1 82 ? -25.899 -12.494 -8.422 1.00 59.59 82 GLU A CA 1
ATOM 610 C C . GLU A 1 82 ? -24.993 -11.358 -7.928 1.00 59.59 82 GLU A C 1
ATOM 612 O O . GLU A 1 82 ? -23.789 -11.563 -7.775 1.00 59.59 82 GLU A O 1
ATOM 617 N N . ARG A 1 83 ? -25.571 -10.206 -7.551 1.00 61.56 83 ARG A N 1
ATOM 618 C CA . ARG A 1 83 ? -24.825 -9.098 -6.930 1.00 61.56 83 ARG A CA 1
ATOM 619 C C . ARG A 1 83 ? -24.157 -9.509 -5.621 1.00 61.56 83 ARG A C 1
ATOM 621 O O . ARG A 1 83 ? -22.967 -9.271 -5.469 1.00 61.56 83 ARG A O 1
ATOM 628 N N . ILE A 1 84 ? -24.877 -10.172 -4.713 1.00 60.34 84 ILE A N 1
ATOM 629 C CA . ILE A 1 84 ? -24.302 -10.671 -3.451 1.00 60.34 84 ILE A CA 1
ATOM 630 C C . ILE A 1 84 ? -23.203 -11.711 -3.722 1.00 60.34 84 ILE A C 1
ATOM 632 O O . ILE A 1 84 ? -22.195 -11.723 -3.025 1.00 60.34 84 ILE A O 1
ATOM 636 N N . SER A 1 85 ? -23.352 -12.548 -4.754 1.00 60.59 85 SER A N 1
ATOM 637 C CA . SER A 1 85 ? -22.323 -13.522 -5.146 1.00 60.59 85 SER A CA 1
ATOM 638 C C . SER A 1 85 ? -21.057 -12.865 -5.704 1.00 60.59 85 SER A C 1
ATOM 640 O O . SER A 1 85 ? -19.978 -13.438 -5.591 1.00 60.59 85 SER A O 1
ATOM 642 N N . SER A 1 86 ? -21.189 -11.665 -6.281 1.00 70.75 86 SER A N 1
ATOM 643 C CA . SER A 1 86 ? -20.065 -10.855 -6.757 1.00 70.75 86 SER A CA 1
ATOM 644 C C . SER A 1 86 ? -19.426 -9.989 -5.667 1.00 70.75 86 SER A C 1
ATOM 646 O O . SER A 1 86 ? -18.372 -9.405 -5.908 1.00 70.75 86 SER A O 1
ATOM 648 N N . GLU A 1 87 ? -20.024 -9.914 -4.473 1.00 80.62 87 GLU A N 1
ATOM 649 C CA . GLU A 1 87 ? -19.410 -9.233 -3.336 1.00 80.62 87 GLU A CA 1
ATOM 650 C C . GLU A 1 87 ? -18.279 -10.085 -2.743 1.00 80.62 87 GLU A C 1
ATOM 652 O O . GLU A 1 87 ? -18.449 -11.295 -2.556 1.00 80.62 87 GLU A O 1
ATOM 657 N N . PRO A 1 88 ? -17.143 -9.474 -2.365 1.00 75.88 88 PRO A N 1
ATOM 658 C CA . PRO A 1 88 ? -15.934 -10.200 -1.971 1.00 75.88 88 PRO A CA 1
ATOM 659 C C . PRO A 1 88 ? -16.126 -11.135 -0.764 1.00 75.88 88 PRO A C 1
ATOM 661 O O . PRO A 1 88 ? -15.378 -12.101 -0.616 1.00 75.88 88 PRO A O 1
ATOM 664 N N . PHE A 1 89 ? -17.143 -10.891 0.070 1.00 79.31 89 PHE A N 1
ATOM 665 C CA . PHE A 1 89 ? -17.432 -11.670 1.281 1.00 79.31 89 PHE A CA 1
ATOM 666 C C . PHE A 1 89 ? -18.812 -12.339 1.283 1.00 79.31 89 PHE A C 1
ATOM 668 O O . PHE A 1 89 ? -19.246 -12.828 2.325 1.00 79.31 89 PHE A O 1
ATOM 675 N N . GLY A 1 90 ? -19.530 -12.350 0.152 1.00 78.56 90 GLY A N 1
ATOM 676 C CA . GLY A 1 90 ? -20.906 -12.868 0.096 1.00 78.56 90 GLY A CA 1
ATOM 677 C C . GLY A 1 90 ? -21.892 -12.090 0.978 1.00 78.56 90 GLY A C 1
ATOM 678 O O . GLY A 1 90 ? -22.968 -12.588 1.310 1.00 78.56 90 GLY A O 1
ATOM 679 N N . LEU A 1 91 ? -21.510 -10.876 1.378 1.00 80.75 91 LEU A N 1
ATOM 680 C CA . LEU A 1 91 ? -22.281 -9.941 2.183 1.00 80.75 91 LEU A CA 1
ATOM 681 C C . LEU A 1 91 ? -22.368 -8.611 1.430 1.00 80.75 91 LEU A C 1
ATOM 683 O O . LEU A 1 91 ? -21.424 -8.275 0.714 1.00 80.75 91 LEU A O 1
ATOM 687 N N . PRO A 1 92 ? -23.459 -7.838 1.586 1.00 80.00 92 PRO A N 1
ATOM 688 C CA . PRO A 1 92 ? -23.558 -6.527 0.963 1.00 80.00 92 PRO A CA 1
ATOM 689 C C . PRO A 1 92 ? -22.395 -5.637 1.403 1.00 80.00 92 PRO A C 1
ATOM 691 O O . PRO A 1 92 ? -22.214 -5.385 2.596 1.00 80.00 92 PRO A O 1
ATOM 694 N N . THR A 1 93 ? -21.628 -5.144 0.439 1.00 81.31 93 THR A N 1
ATOM 695 C CA . THR A 1 93 ? -20.528 -4.214 0.680 1.00 81.31 93 THR A CA 1
ATOM 696 C C . THR A 1 93 ? -20.938 -2.852 0.141 1.00 81.31 93 THR A C 1
ATOM 698 O O . THR A 1 93 ? -21.412 -2.739 -0.990 1.00 81.31 93 THR A O 1
ATOM 701 N N . VAL A 1 94 ? -20.802 -1.812 0.957 1.00 83.44 94 VAL A N 1
ATOM 702 C CA . VAL A 1 94 ? -21.180 -0.445 0.585 1.00 83.44 94 VAL A CA 1
ATOM 703 C C . VAL A 1 94 ? -19.954 0.446 0.559 1.00 83.44 94 VAL A C 1
ATOM 705 O O . VAL A 1 94 ? -19.049 0.300 1.375 1.00 83.44 94 VAL A O 1
ATOM 708 N N . GLU A 1 95 ? -19.920 1.369 -0.391 1.00 84.56 95 GLU A N 1
ATOM 709 C CA . GLU A 1 95 ? -18.915 2.424 -0.414 1.00 84.56 95 GLU A CA 1
ATOM 710 C C . GLU A 1 95 ? -19.138 3.373 0.770 1.00 84.56 95 GLU A C 1
ATOM 712 O O . GLU A 1 95 ? -20.266 3.813 1.023 1.00 84.56 95 GLU A O 1
ATOM 717 N N . ALA A 1 96 ? -18.073 3.691 1.502 1.00 85.25 96 ALA A N 1
ATOM 718 C CA . ALA A 1 96 ? -18.121 4.722 2.524 1.00 85.25 96 ALA A CA 1
ATOM 719 C C . ALA A 1 96 ? -17.983 6.098 1.859 1.00 85.25 96 ALA A C 1
ATOM 721 O O . ALA A 1 96 ? -16.968 6.405 1.239 1.00 85.25 96 ALA A O 1
ATOM 722 N N . LEU A 1 97 ? -19.003 6.944 2.013 1.00 82.81 97 LEU A N 1
ATOM 723 C CA . LEU A 1 97 ? -19.044 8.271 1.381 1.00 82.81 97 LEU A CA 1
ATOM 724 C C . LEU A 1 97 ? -18.546 9.394 2.304 1.00 82.81 97 LEU A C 1
ATOM 726 O O . LEU A 1 97 ? -18.073 10.434 1.838 1.00 82.81 97 LEU A O 1
ATOM 730 N N . GLU A 1 98 ? -18.627 9.185 3.618 1.00 84.19 98 GLU A N 1
ATOM 731 C CA . GLU A 1 98 ? -18.255 10.157 4.644 1.00 84.19 98 GLU A CA 1
ATOM 732 C C . GLU A 1 98 ? -17.780 9.484 5.944 1.00 84.19 98 GLU A C 1
ATOM 734 O O . GLU A 1 98 ? -17.845 8.264 6.096 1.00 84.19 98 GLU A O 1
ATOM 739 N N . GLY A 1 99 ? -17.282 10.290 6.887 1.00 88.88 99 GLY A N 1
ATOM 740 C CA . GLY A 1 99 ? -16.866 9.841 8.218 1.00 88.88 99 GLY A CA 1
ATOM 741 C C . GLY A 1 99 ? -15.348 9.680 8.414 1.00 88.88 99 GLY A C 1
ATOM 742 O O . GLY A 1 99 ? -14.551 10.048 7.540 1.00 88.88 99 GLY A O 1
ATOM 743 N N . PRO A 1 100 ? -14.924 9.162 9.586 1.00 88.06 100 PRO A N 1
ATOM 744 C CA . PRO A 1 100 ? -13.511 9.036 9.959 1.00 88.06 100 PRO A CA 1
ATOM 745 C C . PRO A 1 100 ? -12.707 8.157 8.999 1.00 88.06 100 PRO A C 1
ATOM 747 O O . PRO A 1 100 ? -11.605 8.532 8.607 1.00 88.06 100 PRO A O 1
ATOM 750 N N . LEU A 1 101 ? -13.293 7.041 8.555 1.00 88.56 101 LEU A N 1
ATOM 751 C CA . LEU A 1 101 ? -12.670 6.120 7.604 1.00 88.56 101 LEU A CA 1
ATOM 752 C C . LEU A 1 101 ? -12.336 6.813 6.276 1.00 88.56 101 LEU A C 1
ATOM 754 O O . LEU A 1 101 ? -11.201 6.776 5.812 1.00 88.56 101 LEU A O 1
ATOM 758 N N . VAL A 1 102 ? -13.306 7.531 5.704 1.00 88.62 102 VAL A N 1
ATOM 759 C CA . VAL A 1 102 ? -13.112 8.300 4.463 1.00 88.62 1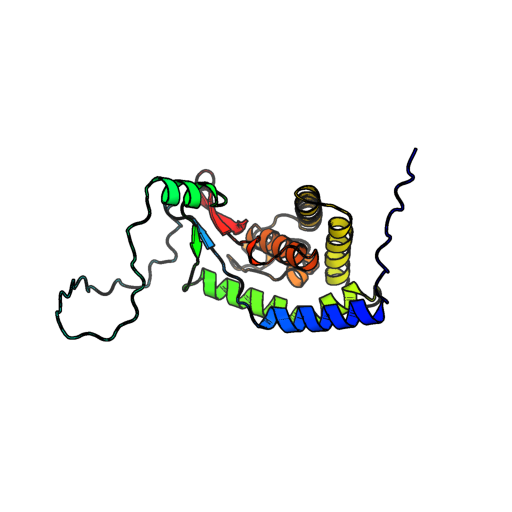02 VAL A CA 1
ATOM 760 C C . VAL A 1 102 ? -12.096 9.423 4.663 1.00 88.62 102 VAL A C 1
ATOM 762 O O . VAL A 1 102 ? -11.318 9.730 3.763 1.00 88.62 102 VAL A O 1
ATOM 765 N N . THR A 1 103 ? -12.064 10.037 5.847 1.00 92.00 103 THR A N 1
ATOM 766 C CA . THR A 1 103 ? -11.086 11.085 6.178 1.00 92.00 103 THR A CA 1
ATOM 767 C C . THR A 1 103 ? -9.659 10.535 6.181 1.00 92.00 103 THR A C 1
ATOM 769 O O . THR A 1 103 ? -8.772 11.149 5.580 1.00 92.00 103 THR A O 1
ATOM 772 N N . ARG A 1 104 ? -9.451 9.371 6.808 1.00 92.75 104 ARG A N 1
ATOM 773 C CA . ARG A 1 104 ? -8.168 8.655 6.826 1.00 92.75 104 ARG A CA 1
ATOM 774 C C . ARG A 1 104 ? -7.755 8.223 5.427 1.00 92.75 104 ARG A C 1
ATOM 776 O O . ARG A 1 104 ? -6.662 8.576 4.988 1.00 92.75 104 ARG A O 1
ATOM 783 N N . TRP A 1 105 ? -8.668 7.601 4.683 1.00 92.12 105 TRP A N 1
ATOM 784 C CA . TRP A 1 105 ? -8.422 7.191 3.304 1.00 92.12 105 TRP A CA 1
ATOM 785 C C . TRP A 1 105 ? -8.006 8.359 2.404 1.00 92.12 105 TRP A C 1
ATOM 787 O O . TRP A 1 105 ? -6.955 8.313 1.773 1.00 92.12 105 TRP A O 1
ATOM 797 N N . ARG A 1 106 ? -8.738 9.481 2.438 1.00 91.50 106 ARG A N 1
ATOM 798 C CA . ARG A 1 106 ? -8.358 10.700 1.699 1.00 91.50 106 ARG A CA 1
ATOM 799 C C . ARG A 1 106 ? -6.983 11.232 2.101 1.00 91.50 106 ARG A C 1
ATOM 801 O O . ARG A 1 106 ? -6.345 11.926 1.311 1.00 91.50 106 ARG A O 1
ATOM 808 N N . GLY A 1 107 ? -6.557 11.006 3.344 1.00 94.06 107 GLY A N 1
ATOM 809 C CA . GLY A 1 107 ? -5.200 11.290 3.810 1.00 94.06 107 GLY A CA 1
ATOM 810 C C . GLY A 1 107 ? -4.165 10.462 3.062 1.00 94.06 107 GLY A C 1
ATOM 811 O O . GLY A 1 107 ? -3.279 11.032 2.424 1.00 94.06 107 GLY A O 1
ATOM 812 N N . VAL A 1 108 ? -4.348 9.144 3.071 1.00 95.00 108 VAL A N 1
ATOM 813 C CA . VAL A 1 108 ? -3.502 8.182 2.355 1.00 95.00 108 VAL A CA 1
ATOM 814 C C . VAL A 1 108 ? -3.458 8.480 0.859 1.00 95.00 108 VAL A C 1
ATOM 816 O O . VAL A 1 108 ? -2.375 8.557 0.290 1.00 95.00 108 VAL A O 1
ATOM 819 N N . GLU A 1 109 ? -4.597 8.739 0.214 1.00 92.50 109 GLU A N 1
ATOM 820 C CA . GLU A 1 109 ? -4.647 9.072 -1.216 1.00 92.50 109 GLU A CA 1
ATOM 821 C C . GLU A 1 109 ? -3.792 10.293 -1.575 1.00 92.50 109 GLU A C 1
ATOM 823 O O . GLU A 1 109 ? -3.218 10.358 -2.664 1.00 92.50 109 GLU A O 1
ATOM 828 N N . ARG A 1 110 ? -3.714 11.295 -0.687 1.00 93.75 110 ARG A N 1
ATOM 829 C CA . ARG A 1 110 ? -2.852 12.467 -0.906 1.00 93.75 110 ARG A CA 1
ATOM 830 C C . ARG A 1 110 ? -1.376 12.104 -0.807 1.00 93.75 110 ARG A C 1
ATOM 832 O O . ARG A 1 110 ? -0.582 12.662 -1.558 1.00 93.75 110 ARG A O 1
ATOM 839 N N . GLU A 1 111 ? -1.005 11.217 0.114 1.00 95.31 111 GLU A N 1
ATOM 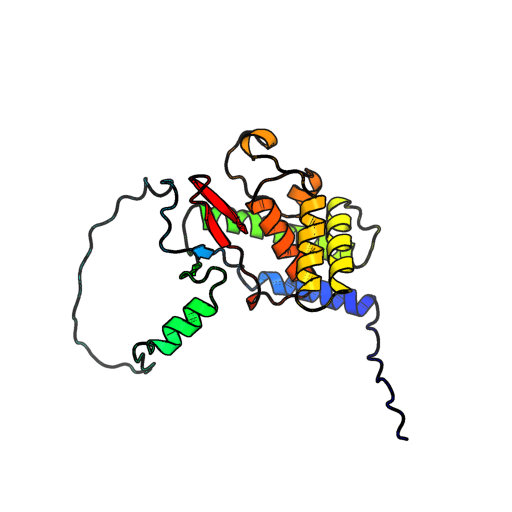840 C CA . GLU A 1 111 ? 0.363 10.690 0.201 1.00 95.31 111 GLU A CA 1
ATOM 841 C C . GLU A 1 111 ? 0.714 9.832 -1.023 1.00 95.31 111 GLU A C 1
ATOM 843 O O . GLU A 1 111 ? 1.725 10.095 -1.667 1.00 95.31 111 GLU A O 1
ATOM 848 N N . ILE A 1 112 ? -0.165 8.916 -1.446 1.00 93.12 112 ILE A N 1
ATOM 849 C CA . ILE A 1 112 ? 0.023 8.119 -2.672 1.00 93.12 112 ILE A CA 1
ATOM 850 C C . ILE A 1 112 ? 0.241 9.035 -3.883 1.00 93.12 112 ILE A C 1
ATOM 852 O O . ILE A 1 112 ? 1.197 8.848 -4.634 1.00 93.12 112 ILE A O 1
ATOM 856 N N . ARG A 1 113 ? -0.587 10.078 -4.040 1.00 90.44 113 ARG A N 1
ATOM 857 C CA . ARG A 1 113 ? -0.433 11.071 -5.117 1.00 90.44 113 ARG A CA 1
ATOM 858 C C . ARG A 1 113 ? 0.893 11.829 -5.059 1.00 90.44 113 ARG A C 1
ATOM 860 O O . ARG A 1 113 ? 1.458 12.147 -6.102 1.00 90.44 113 ARG A O 1
ATOM 867 N N . ARG A 1 114 ? 1.419 12.122 -3.864 1.00 92.94 114 ARG A N 1
ATOM 868 C CA . ARG A 1 114 ? 2.762 12.716 -3.719 1.00 92.94 114 ARG A CA 1
ATOM 869 C C . ARG A 1 114 ? 3.861 11.754 -4.175 1.00 92.94 114 ARG A C 1
ATOM 871 O O . ARG A 1 114 ? 4.845 12.201 -4.769 1.00 92.94 114 ARG A O 1
ATOM 878 N N . ASP A 1 115 ? 3.674 10.459 -3.947 1.00 93.75 115 ASP A N 1
ATOM 879 C CA . ASP A 1 115 ? 4.637 9.414 -4.294 1.00 93.75 115 ASP A CA 1
ATOM 880 C C . ASP A 1 115 ? 4.597 8.993 -5.772 1.00 93.75 115 ASP A C 1
ATOM 882 O O . ASP A 1 115 ? 5.568 8.417 -6.264 1.00 93.75 115 ASP A O 1
ATOM 886 N N . GLU A 1 116 ? 3.540 9.310 -6.525 1.00 89.69 116 GLU A N 1
ATOM 887 C CA . GLU A 1 116 ? 3.364 8.894 -7.929 1.00 89.69 116 GLU A CA 1
ATOM 888 C C . GLU A 1 116 ? 4.592 9.164 -8.810 1.00 89.69 116 GLU A C 1
ATOM 890 O O . GLU A 1 116 ? 5.059 8.283 -9.536 1.00 89.69 116 GLU A O 1
ATOM 895 N N . LEU A 1 117 ? 5.160 10.372 -8.738 1.00 90.19 117 LEU A N 1
ATOM 896 C CA . LEU A 1 117 ? 6.341 10.722 -9.531 1.00 90.19 117 LEU A CA 1
ATOM 897 C C . LEU A 1 117 ? 7.581 9.943 -9.087 1.00 90.19 117 LEU A C 1
ATOM 899 O O . LEU A 1 117 ? 8.440 9.637 -9.917 1.00 90.19 117 LEU A O 1
ATOM 903 N N . LEU A 1 118 ? 7.703 9.646 -7.793 1.00 93.88 118 LEU A N 1
ATOM 904 C CA . LEU A 1 118 ? 8.788 8.825 -7.269 1.00 93.88 118 LEU A CA 1
ATOM 905 C C . LEU A 1 118 ? 8.670 7.392 -7.793 1.00 93.88 118 LEU A C 1
ATOM 907 O O . LEU A 1 118 ? 9.637 6.874 -8.354 1.00 93.88 118 LEU A O 1
ATOM 911 N N . LEU A 1 119 ? 7.484 6.792 -7.679 1.00 93.50 119 LEU A N 1
ATOM 912 C CA . LEU A 1 119 ? 7.205 5.446 -8.177 1.00 93.50 119 LEU A CA 1
ATOM 913 C C . LEU A 1 119 ? 7.441 5.352 -9.684 1.00 93.50 119 LEU A C 1
ATOM 915 O O . LEU A 1 119 ? 8.160 4.461 -10.135 1.00 93.50 119 LEU A O 1
ATOM 919 N N . ALA A 1 120 ? 6.938 6.317 -10.460 1.00 90.19 120 ALA A N 1
ATOM 920 C CA . ALA A 1 120 ? 7.127 6.359 -11.907 1.00 90.19 120 ALA A CA 1
ATOM 921 C C . ALA A 1 120 ? 8.613 6.397 -12.302 1.00 90.19 120 ALA A C 1
ATOM 923 O O . ALA A 1 120 ? 9.018 5.668 -13.211 1.00 90.19 120 ALA A O 1
ATOM 924 N N . ARG A 1 121 ? 9.440 7.192 -11.603 1.00 93.06 121 ARG A N 1
ATOM 925 C CA . ARG A 1 121 ? 10.897 7.215 -11.823 1.00 93.06 121 ARG A CA 1
ATOM 926 C C . ARG A 1 121 ? 11.540 5.878 -11.462 1.00 93.06 121 ARG A C 1
ATOM 928 O O . ARG A 1 121 ? 12.239 5.302 -12.297 1.00 93.06 121 ARG A O 1
ATOM 935 N N . CYS A 1 122 ? 11.271 5.359 -10.263 1.00 94.25 122 CYS A N 1
ATOM 936 C CA . CYS A 1 122 ? 11.847 4.101 -9.774 1.00 94.25 122 CYS A CA 1
ATOM 937 C C . CYS A 1 122 ? 11.440 2.879 -10.607 1.00 94.25 122 CYS A C 1
ATOM 939 O O . CYS A 1 122 ? 12.181 1.900 -10.684 1.00 94.25 122 CYS A O 1
ATOM 941 N N . ALA A 1 123 ? 10.290 2.943 -11.278 1.00 90.62 123 ALA A N 1
ATOM 942 C CA . ALA A 1 123 ? 9.823 1.902 -12.183 1.00 90.62 123 ALA A CA 1
ATOM 943 C C . ALA A 1 123 ? 10.666 1.793 -13.469 1.00 90.62 123 ALA A C 1
ATOM 945 O O . ALA A 1 123 ? 10.590 0.777 -14.163 1.00 90.62 123 ALA A O 1
ATOM 946 N N . THR A 1 124 ? 11.413 2.840 -13.836 1.00 89.94 124 THR A N 1
ATOM 947 C CA . THR A 1 124 ? 12.239 2.885 -15.059 1.00 89.94 124 THR A CA 1
ATOM 948 C C . THR A 1 124 ? 13.730 2.999 -14.784 1.00 89.94 124 THR A C 1
ATOM 950 O O . THR A 1 124 ? 14.532 2.560 -15.602 1.00 89.94 124 THR A O 1
ATOM 953 N N . ASP A 1 125 ? 14.096 3.572 -13.642 1.00 90.94 125 ASP A N 1
ATOM 954 C CA . ASP A 1 125 ? 15.472 3.824 -13.248 1.00 90.94 125 ASP A CA 1
ATOM 955 C C . ASP A 1 125 ? 15.703 3.309 -11.829 1.00 90.94 125 ASP A C 1
ATOM 957 O O . ASP A 1 125 ? 15.162 3.831 -10.852 1.00 90.94 125 ASP A O 1
ATOM 961 N N . ARG A 1 126 ? 16.542 2.277 -11.710 1.00 90.38 126 ARG A N 1
ATOM 962 C CA . ARG A 1 126 ? 16.863 1.682 -10.410 1.00 90.38 126 ARG A CA 1
ATOM 963 C C . ARG A 1 126 ? 17.801 2.553 -9.563 1.00 90.38 126 ARG A C 1
ATOM 965 O O . ARG A 1 126 ? 18.003 2.249 -8.393 1.00 90.38 126 ARG A O 1
ATOM 972 N N . SER A 1 127 ? 18.318 3.655 -10.112 1.00 94.50 127 SER A N 1
ATOM 973 C CA . SER A 1 127 ? 19.105 4.667 -9.397 1.00 94.50 127 SER A CA 1
ATOM 974 C C . SER A 1 127 ? 18.269 5.830 -8.834 1.00 94.50 127 SER A C 1
ATOM 976 O O . SER A 1 127 ? 18.827 6.802 -8.334 1.00 94.50 127 SER A O 1
ATOM 978 N N . CYS A 1 128 ? 16.932 5.716 -8.817 1.00 92.69 128 CYS A N 1
ATOM 979 C CA . CYS A 1 128 ? 15.988 6.766 -8.395 1.00 92.69 128 CYS A CA 1
ATOM 980 C C . CYS A 1 128 ? 16.113 7.287 -6.941 1.00 92.69 128 CYS A C 1
ATOM 982 O O . CYS A 1 128 ? 15.362 8.186 -6.556 1.00 92.69 128 CYS A O 1
ATOM 984 N N . GLY A 1 129 ? 17.008 6.723 -6.122 1.00 93.75 129 GLY A N 1
ATOM 985 C CA . GLY A 1 129 ? 17.364 7.248 -4.799 1.00 93.75 129 GLY A CA 1
ATOM 986 C C . GLY A 1 129 ? 16.412 6.907 -3.647 1.00 93.75 129 GLY A C 1
ATOM 987 O O . GLY A 1 129 ? 16.602 7.424 -2.552 1.00 93.75 129 GLY A O 1
ATOM 988 N N . SER A 1 130 ? 15.414 6.039 -3.847 1.00 97.44 130 SER A N 1
ATOM 989 C CA . SER A 1 130 ? 14.491 5.616 -2.784 1.00 97.44 130 SER A CA 1
ATOM 990 C C . SER A 1 130 ? 14.422 4.097 -2.662 1.00 97.44 130 SER A C 1
ATOM 992 O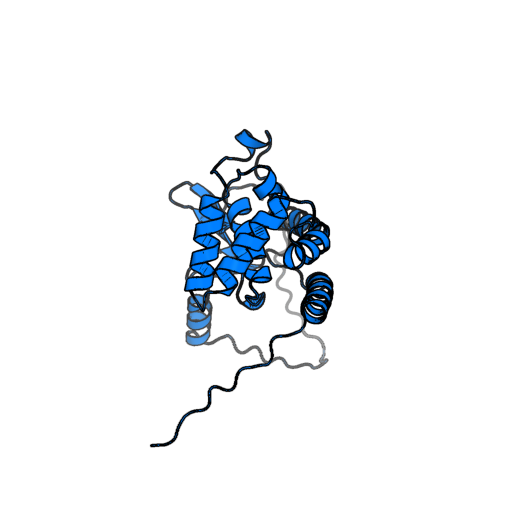 O . SER A 1 130 ? 13.786 3.419 -3.466 1.00 97.44 130 SER A O 1
ATOM 994 N N . ALA A 1 131 ? 15.055 3.558 -1.618 1.00 98.12 131 ALA A N 1
ATOM 995 C CA . ALA A 1 131 ? 14.993 2.139 -1.278 1.00 98.12 131 ALA A CA 1
ATOM 996 C C . ALA A 1 131 ? 13.556 1.591 -1.095 1.00 98.12 131 ALA A C 1
ATOM 998 O O . ALA A 1 131 ? 13.269 0.544 -1.679 1.00 98.12 131 ALA A O 1
ATOM 999 N N . PRO A 1 132 ? 12.627 2.247 -0.362 1.00 98.44 132 PRO A N 1
ATOM 1000 C CA . PRO A 1 132 ? 11.255 1.742 -0.226 1.00 98.44 132 PRO A CA 1
ATOM 1001 C C . PRO A 1 132 ? 10.497 1.739 -1.561 1.00 98.44 132 PRO A C 1
ATOM 1003 O O . PRO A 1 132 ? 9.783 0.781 -1.853 1.00 98.44 132 PRO A O 1
ATOM 1006 N N . ALA A 1 133 ? 10.705 2.746 -2.416 1.00 97.94 133 ALA A N 1
ATOM 1007 C CA . ALA A 1 133 ? 10.093 2.775 -3.744 1.00 97.94 133 ALA A CA 1
ATOM 1008 C C . ALA A 1 133 ? 10.658 1.681 -4.661 1.00 97.94 133 ALA A C 1
ATOM 1010 O O . ALA A 1 133 ? 9.898 1.006 -5.352 1.00 97.94 133 ALA A O 1
ATOM 1011 N N . LEU A 1 134 ? 11.975 1.451 -4.634 1.00 98.25 134 LEU A N 1
ATOM 1012 C CA . LEU A 1 134 ? 12.607 0.341 -5.354 1.00 98.25 134 LEU A CA 1
ATOM 1013 C C . LEU A 1 134 ? 12.076 -1.010 -4.876 1.00 98.25 134 LEU A C 1
ATOM 1015 O O . LEU A 1 134 ? 11.747 -1.857 -5.703 1.00 98.25 134 LEU A O 1
ATOM 1019 N N . ARG A 1 135 ? 11.907 -1.181 -3.561 1.00 98.44 135 ARG A N 1
ATOM 1020 C CA . ARG A 1 135 ? 11.327 -2.391 -2.971 1.00 98.44 135 ARG A CA 1
ATOM 1021 C C . ARG A 1 135 ? 9.900 -2.632 -3.456 1.00 98.44 135 ARG A C 1
ATOM 1023 O O . ARG A 1 135 ? 9.574 -3.759 -3.821 1.00 98.44 135 ARG A O 1
ATOM 1030 N N . LEU A 1 136 ? 9.062 -1.594 -3.503 1.00 98.50 136 LEU A N 1
ATOM 1031 C CA . LEU A 1 136 ? 7.716 -1.703 -4.072 1.00 98.50 136 LEU A CA 1
ATOM 1032 C C . LEU A 1 136 ? 7.777 -2.091 -5.557 1.00 98.50 136 LEU A C 1
ATOM 1034 O O . LEU A 1 136 ? 7.062 -2.991 -5.989 1.00 98.50 136 LEU A O 1
ATOM 1038 N N . MET A 1 137 ? 8.664 -1.466 -6.335 1.00 97.94 137 MET A N 1
ATOM 1039 C CA . MET A 1 137 ? 8.822 -1.777 -7.760 1.00 97.94 137 MET A CA 1
ATOM 1040 C C . MET A 1 137 ? 9.357 -3.190 -8.015 1.00 97.94 137 MET A C 1
ATOM 1042 O O . MET A 1 137 ? 8.950 -3.816 -8.990 1.00 97.94 137 MET A O 1
ATOM 1046 N N . ASP A 1 138 ? 10.185 -3.745 -7.129 1.00 98.06 138 ASP A N 1
ATOM 1047 C CA . ASP A 1 138 ? 10.610 -5.147 -7.199 1.00 98.06 138 ASP A CA 1
ATOM 1048 C C . ASP A 1 138 ? 9.449 -6.121 -6.991 1.00 98.06 138 ASP A C 1
ATOM 1050 O O . ASP A 1 138 ? 9.331 -7.107 -7.726 1.00 98.06 138 ASP A O 1
ATOM 1054 N N . ILE A 1 139 ? 8.561 -5.823 -6.036 1.00 98.56 139 ILE A N 1
ATOM 1055 C CA . ILE A 1 139 ? 7.324 -6.585 -5.817 1.00 98.56 139 ILE A CA 1
ATOM 1056 C C . ILE A 1 139 ? 6.448 -6.531 -7.074 1.00 98.56 139 ILE A C 1
ATOM 1058 O O . ILE A 1 139 ? 6.004 -7.567 -7.576 1.00 98.56 139 ILE A O 1
ATOM 1062 N N . VAL A 1 140 ? 6.243 -5.332 -7.621 1.00 98.25 140 VAL A N 1
ATOM 1063 C CA . VAL A 1 140 ? 5.433 -5.105 -8.825 1.00 98.25 140 VAL A CA 1
ATOM 1064 C C . VAL A 1 140 ? 6.015 -5.840 -10.034 1.00 98.25 140 VAL A C 1
ATOM 1066 O O . VAL A 1 140 ? 5.291 -6.528 -10.757 1.00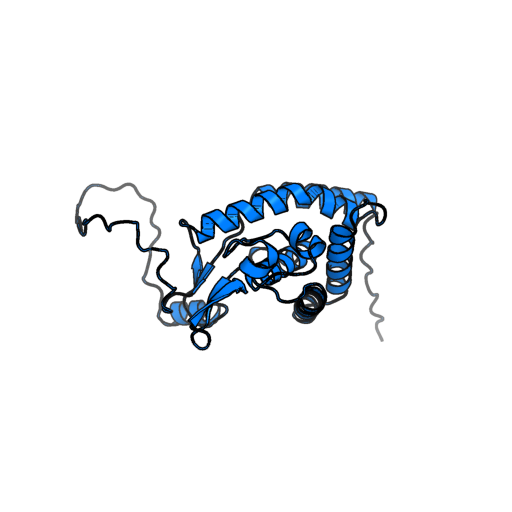 98.25 140 VAL A O 1
ATOM 1069 N N . ASP A 1 141 ? 7.322 -5.745 -10.263 1.00 97.56 141 ASP A N 1
ATOM 1070 C CA . ASP A 1 141 ? 7.974 -6.393 -11.398 1.00 97.56 141 ASP A CA 1
ATOM 1071 C C . ASP A 1 141 ? 7.983 -7.919 -11.261 1.00 97.56 141 ASP A C 1
ATOM 1073 O O . ASP A 1 141 ? 7.893 -8.623 -12.271 1.00 97.56 141 ASP A O 1
ATOM 1077 N N . ALA A 1 142 ? 8.040 -8.457 -10.037 1.00 97.81 142 ALA A N 1
ATOM 1078 C CA . ALA A 1 142 ? 7.817 -9.879 -9.787 1.00 97.81 142 ALA A CA 1
ATOM 1079 C C . ALA A 1 142 ? 6.396 -10.311 -10.161 1.00 97.81 142 ALA A C 1
ATOM 1081 O O . ALA A 1 142 ? 6.223 -11.298 -10.882 1.00 97.81 142 ALA A O 1
ATOM 1082 N N . ALA A 1 143 ? 5.396 -9.535 -9.753 1.00 98.00 143 ALA A N 1
ATOM 1083 C CA . ALA A 1 143 ? 3.991 -9.805 -10.027 1.00 98.00 143 ALA A CA 1
ATOM 1084 C C . ALA A 1 143 ? 3.637 -9.713 -11.518 1.00 98.00 143 ALA A C 1
ATOM 1086 O O . ALA A 1 143 ? 2.872 -10.530 -12.029 1.00 98.00 143 ALA A O 1
ATOM 1087 N N . ARG A 1 144 ? 4.230 -8.769 -12.259 1.00 96.88 144 ARG A N 1
ATOM 1088 C CA . ARG A 1 144 ? 4.016 -8.616 -13.712 1.00 96.88 144 ARG A CA 1
ATOM 1089 C C . ARG A 1 144 ? 4.470 -9.829 -14.527 1.00 96.88 144 ARG A C 1
ATOM 1091 O O . ARG A 1 144 ? 3.959 -10.043 -15.621 1.00 96.88 144 ARG A O 1
ATOM 1098 N N . ARG A 1 145 ? 5.380 -10.656 -13.996 1.00 96.94 145 ARG A N 1
ATOM 1099 C CA . ARG A 1 145 ? 5.789 -11.939 -14.608 1.00 96.94 145 ARG A CA 1
ATOM 1100 C C . ARG A 1 145 ? 4.786 -13.075 -14.367 1.00 96.94 145 ARG A C 1
ATOM 1102 O O . ARG A 1 145 ? 5.059 -14.220 -14.725 1.00 96.94 145 ARG A O 1
ATOM 1109 N N . ARG A 1 146 ? 3.661 -12.781 -13.715 1.00 97.25 146 ARG A N 1
ATOM 1110 C CA . ARG A 1 146 ? 2.601 -13.718 -13.347 1.00 97.25 146 ARG A CA 1
ATOM 1111 C C . ARG A 1 146 ? 1.274 -13.313 -13.992 1.00 97.25 146 ARG A C 1
ATOM 1113 O O . ARG A 1 146 ? 1.047 -12.149 -14.343 1.00 97.25 146 ARG A O 1
ATOM 1120 N N . GLU A 1 147 ? 0.367 -14.278 -14.085 1.00 92.88 147 GLU A N 1
ATOM 1121 C CA . GLU A 1 147 ? -0.953 -14.121 -14.705 1.00 92.88 147 GLU A CA 1
ATOM 1122 C C . GLU A 1 147 ? -2.081 -14.546 -13.756 1.00 92.88 147 GLU A C 1
ATOM 1124 O O . GLU A 1 147 ? -1.899 -15.397 -12.875 1.00 92.88 147 GLU A O 1
ATOM 1129 N N . GLY A 1 148 ? -3.257 -13.937 -13.927 1.00 92.50 148 GLY A N 1
ATOM 1130 C CA . GLY A 1 148 ? -4.446 -14.216 -13.120 1.00 92.50 148 GLY A CA 1
ATOM 1131 C C . GLY A 1 148 ? -4.167 -14.186 -11.612 1.00 92.50 148 GLY A C 1
ATOM 1132 O O . GLY A 1 148 ? -3.444 -13.328 -11.105 1.00 92.50 148 GLY A O 1
ATOM 1133 N N . ARG A 1 149 ? -4.689 -15.181 -10.886 1.00 94.62 149 ARG A N 1
ATOM 1134 C CA . ARG A 1 149 ? -4.549 -15.289 -9.421 1.00 94.62 149 ARG A CA 1
ATOM 1135 C C . ARG A 1 149 ? -3.100 -15.385 -8.937 1.00 94.62 149 ARG A C 1
ATOM 1137 O O . ARG A 1 149 ? -2.820 -15.010 -7.802 1.00 94.62 149 ARG A O 1
ATOM 1144 N N . SER A 1 150 ? -2.175 -15.868 -9.771 1.00 97.31 150 SER A N 1
ATOM 1145 C CA . SER A 1 150 ? -0.763 -15.969 -9.379 1.00 97.31 150 SER A CA 1
ATOM 1146 C C . SER A 1 150 ? -0.097 -14.596 -9.237 1.00 97.31 150 SER A C 1
ATOM 1148 O O . SER A 1 150 ? 0.774 -14.438 -8.386 1.00 97.31 150 SER A O 1
ATOM 1150 N N . ARG A 1 151 ? -0.559 -13.582 -9.985 1.00 97.31 151 ARG A N 1
ATOM 1151 C CA . ARG A 1 151 ? -0.133 -12.181 -9.821 1.00 97.31 151 ARG A CA 1
ATOM 1152 C C . ARG A 1 151 ? -0.522 -11.636 -8.453 1.00 97.31 151 ARG A C 1
ATOM 1154 O O . ARG A 1 151 ? 0.324 -11.100 -7.745 1.00 97.31 151 ARG A O 1
ATOM 1161 N N . VAL A 1 152 ? -1.781 -11.841 -8.066 1.00 97.56 152 VAL A N 1
ATOM 1162 C CA . VAL A 1 152 ? -2.303 -11.420 -6.758 1.00 97.56 152 VAL A CA 1
ATOM 1163 C C . VAL A 1 152 ? -1.566 -12.132 -5.623 1.00 97.56 152 VAL A C 1
ATOM 1165 O O . VAL A 1 152 ? -1.147 -11.500 -4.656 1.00 97.56 152 VAL A O 1
ATOM 1168 N N . GLY A 1 153 ? -1.341 -13.442 -5.766 1.00 98.25 153 GLY A N 1
ATOM 1169 C CA . GLY A 1 153 ? -0.599 -14.235 -4.786 1.00 98.25 153 GLY A CA 1
ATOM 1170 C C . GLY A 1 153 ? 0.851 -13.780 -4.594 1.00 98.25 153 GLY A C 1
ATOM 1171 O O . GLY A 1 153 ? 1.324 -13.751 -3.458 1.00 98.25 153 GLY A O 1
ATOM 1172 N N . GLU A 1 154 ? 1.541 -13.392 -5.673 1.00 98.69 154 GLU A N 1
ATOM 1173 C CA . GLU A 1 154 ? 2.913 -12.866 -5.615 1.00 98.69 154 GLU A CA 1
ATOM 1174 C C . GLU A 1 154 ? 2.971 -11.563 -4.805 1.00 98.69 154 GLU A C 1
ATOM 1176 O O . GLU A 1 154 ? 3.769 -11.468 -3.873 1.00 98.69 154 GLU A O 1
ATOM 1181 N N . ILE A 1 155 ? 2.075 -10.607 -5.083 1.00 98.62 155 ILE A N 1
ATOM 1182 C CA . ILE A 1 155 ? 1.998 -9.335 -4.341 1.00 98.62 155 ILE A CA 1
ATOM 1183 C C . ILE A 1 155 ? 1.657 -9.585 -2.879 1.00 98.62 155 ILE A C 1
ATOM 1185 O O . ILE A 1 155 ? 2.375 -9.120 -1.996 1.00 98.62 155 ILE A O 1
ATOM 1189 N N . ASN A 1 156 ? 0.606 -10.363 -2.612 1.00 98.69 156 ASN A N 1
ATOM 1190 C CA . ASN A 1 156 ? 0.182 -10.649 -1.247 1.00 98.69 156 ASN A CA 1
ATOM 1191 C C . ASN A 1 156 ? 1.318 -11.274 -0.426 1.00 98.69 156 ASN A C 1
ATOM 1193 O O . ASN A 1 156 ? 1.588 -10.835 0.690 1.00 98.69 156 ASN A O 1
ATOM 1197 N N . ARG A 1 157 ? 2.020 -12.268 -0.986 1.00 98.69 157 ARG A N 1
ATOM 1198 C CA . ARG A 1 157 ? 3.155 -12.907 -0.314 1.00 98.69 157 ARG A CA 1
ATOM 1199 C C . ARG A 1 157 ? 4.304 -11.926 -0.097 1.00 98.69 157 ARG A C 1
ATOM 1201 O O . ARG A 1 157 ? 4.861 -11.893 0.996 1.00 98.69 157 ARG A O 1
ATOM 1208 N N . ALA A 1 158 ? 4.691 -11.175 -1.123 1.00 98.75 158 ALA A N 1
ATOM 1209 C CA . ALA A 1 158 ? 5.861 -10.312 -1.049 1.00 98.75 158 ALA A CA 1
ATOM 1210 C C . ALA A 1 158 ? 5.648 -9.128 -0.094 1.00 98.75 158 ALA A C 1
ATOM 1212 O O . ALA A 1 158 ? 6.545 -8.834 0.691 1.00 98.75 158 ALA A O 1
ATOM 1213 N N . VAL A 1 159 ? 4.455 -8.521 -0.083 1.00 98.75 159 VAL A N 1
ATOM 1214 C CA . VAL A 1 159 ? 4.085 -7.483 0.895 1.00 98.75 159 VAL A CA 1
ATOM 1215 C C . VAL A 1 159 ? 4.060 -8.057 2.312 1.00 98.75 159 VAL A C 1
ATOM 1217 O O . VAL A 1 159 ? 4.676 -7.481 3.205 1.00 98.75 159 VAL A O 1
ATOM 1220 N N . ASN A 1 160 ? 3.453 -9.233 2.513 1.00 98.62 160 ASN A N 1
ATOM 1221 C CA . ASN A 1 160 ? 3.414 -9.874 3.833 1.00 98.62 160 ASN A CA 1
ATOM 1222 C C . ASN A 1 160 ? 4.805 -10.224 4.388 1.00 98.62 160 ASN A C 1
ATOM 1224 O O . ASN A 1 160 ? 4.974 -10.322 5.596 1.00 98.62 160 ASN A O 1
ATOM 1228 N N . LEU A 1 161 ? 5.789 -10.459 3.517 1.00 98.50 161 LEU A N 1
ATOM 1229 C CA . LEU A 1 161 ? 7.184 -10.662 3.917 1.00 98.50 161 LEU A CA 1
ATOM 1230 C C . LEU A 1 161 ? 7.941 -9.343 4.090 1.00 98.50 161 LEU A C 1
ATOM 1232 O O . LEU A 1 161 ? 9.008 -9.324 4.703 1.00 98.50 161 LEU A O 1
ATOM 1236 N N . ALA A 1 162 ? 7.444 -8.259 3.495 1.00 98.31 162 ALA A N 1
ATOM 1237 C CA . ALA A 1 162 ? 8.125 -6.979 3.496 1.00 98.31 162 ALA A CA 1
ATOM 1238 C C . ALA A 1 162 ? 7.863 -6.147 4.751 1.00 98.31 162 ALA A C 1
ATOM 1240 O O . ALA A 1 162 ? 8.733 -5.365 5.147 1.00 98.31 162 ALA A O 1
ATOM 1241 N N . ILE A 1 163 ? 6.687 -6.334 5.344 1.00 98.62 163 ILE A N 1
ATOM 1242 C CA . ILE A 1 163 ? 6.189 -5.594 6.495 1.00 98.62 163 ILE A CA 1
ATOM 1243 C C . ILE A 1 163 ? 6.131 -6.557 7.685 1.00 98.62 163 ILE A C 1
ATOM 1245 O O . ILE A 1 163 ? 5.743 -7.715 7.541 1.00 98.62 163 ILE A O 1
ATOM 1249 N N . ARG A 1 164 ? 6.554 -6.098 8.863 1.00 98.38 164 ARG A N 1
ATOM 1250 C CA . ARG A 1 164 ? 6.407 -6.821 10.131 1.00 98.38 164 ARG A CA 1
ATOM 1251 C C . ARG A 1 164 ? 5.121 -6.368 10.837 1.00 98.38 164 ARG A C 1
ATOM 1253 O O . ARG A 1 164 ? 4.918 -5.165 10.948 1.00 98.38 164 ARG A O 1
ATOM 1260 N N . PRO A 1 165 ? 4.279 -7.273 11.368 1.00 97.88 165 PRO A N 1
ATOM 1261 C CA . PRO A 1 165 ? 3.076 -6.866 12.093 1.00 97.88 165 PRO A CA 1
ATOM 1262 C C . PRO A 1 165 ? 3.421 -6.023 13.328 1.00 97.88 165 PRO A C 1
ATOM 1264 O O . PRO A 1 165 ? 4.284 -6.416 14.125 1.00 97.88 165 PRO A O 1
ATOM 1267 N N . MET A 1 166 ? 2.773 -4.871 13.475 1.00 97.62 166 MET A N 1
ATOM 1268 C CA . MET A 1 166 ? 2.940 -3.941 14.593 1.00 97.62 166 MET A CA 1
ATOM 1269 C C . MET A 1 166 ? 1.738 -2.998 14.646 1.00 97.62 166 MET A C 1
ATOM 1271 O O . MET A 1 166 ? 1.355 -2.487 13.608 1.00 97.62 166 MET A O 1
ATOM 1275 N N . SER A 1 167 ? 1.152 -2.769 15.823 1.00 96.69 167 SER A N 1
ATOM 1276 C CA . SER A 1 167 ? 0.057 -1.800 15.951 1.00 96.69 167 SER A CA 1
ATOM 1277 C C . SER A 1 167 ? 0.568 -0.365 15.896 1.00 96.69 167 SER A C 1
ATOM 1279 O O . SER A 1 167 ? 1.679 -0.081 16.364 1.00 96.69 167 SER A O 1
ATOM 1281 N N . ASP A 1 168 ? -0.284 0.558 15.460 1.00 96.69 168 ASP A N 1
ATOM 1282 C CA . ASP A 1 168 ? 0.069 1.980 15.425 1.00 96.69 168 ASP A CA 1
ATOM 1283 C C . ASP A 1 168 ? 0.423 2.560 16.788 1.00 96.69 168 ASP A C 1
ATOM 1285 O O . ASP A 1 168 ? 1.330 3.379 16.906 1.00 96.69 168 ASP A O 1
ATOM 1289 N N . VAL A 1 169 ? -0.219 2.098 17.861 1.00 96.81 169 VAL A N 1
ATOM 1290 C CA . VAL A 1 169 ? 0.128 2.562 19.211 1.00 96.81 169 VAL A CA 1
ATOM 1291 C C . VAL A 1 169 ? 1.566 2.174 19.560 1.00 96.81 169 VAL A C 1
ATOM 1293 O O . VAL A 1 169 ? 2.289 2.967 20.158 1.00 96.81 169 VAL A O 1
ATOM 1296 N N . ALA A 1 170 ? 2.008 0.977 19.167 1.00 96.88 170 ALA A N 1
ATOM 1297 C CA . ALA A 1 170 ? 3.380 0.537 19.402 1.00 96.88 170 ALA A CA 1
ATOM 1298 C C . ALA A 1 170 ? 4.388 1.234 18.472 1.00 96.88 170 ALA A C 1
ATOM 1300 O O . ALA A 1 170 ? 5.537 1.434 18.866 1.00 96.88 170 ALA A O 1
ATOM 1301 N N . GLN A 1 171 ? 3.976 1.580 17.251 1.00 97.12 171 GLN A N 1
ATOM 1302 C CA . GLN A 1 171 ? 4.845 2.152 16.222 1.00 97.12 171 GLN A CA 1
ATOM 1303 C C . GLN A 1 171 ? 4.951 3.682 16.297 1.00 97.12 171 GLN A C 1
ATOM 1305 O O . GLN A 1 171 ? 6.041 4.239 16.171 1.00 97.12 171 GLN A O 1
ATOM 1310 N N . TYR A 1 172 ? 3.825 4.352 16.519 1.00 96.50 172 TYR A N 1
ATOM 1311 C CA . TYR A 1 172 ? 3.636 5.798 16.404 1.00 96.50 172 TYR A CA 1
ATOM 1312 C C . TYR A 1 172 ? 3.068 6.449 17.674 1.00 96.50 172 TYR A C 1
ATOM 1314 O O . TYR A 1 172 ? 3.057 7.675 17.776 1.00 96.50 172 TYR A O 1
ATOM 1322 N N . GLY A 1 173 ? 2.593 5.665 18.647 1.00 96.62 173 GLY A N 1
ATOM 1323 C CA . GLY A 1 173 ? 1.981 6.187 19.877 1.00 96.62 173 GLY A CA 1
ATOM 1324 C C . GLY A 1 173 ? 0.567 6.744 19.690 1.00 96.62 173 GLY A C 1
ATOM 1325 O O . GLY A 1 173 ? 0.013 7.323 20.624 1.00 96.62 173 GLY A O 1
ATOM 1326 N N . VAL A 1 174 ? -0.023 6.568 18.508 1.00 95.38 174 VAL A N 1
ATOM 1327 C CA . VAL A 1 174 ? -1.393 6.971 18.168 1.00 95.38 174 VAL A CA 1
ATOM 1328 C C . VAL A 1 174 ? -2.149 5.760 17.621 1.00 95.38 174 VAL A C 1
ATOM 1330 O O . VAL A 1 174 ? -1.512 4.897 17.031 1.00 95.38 174 VAL A O 1
ATOM 1333 N N . PRO A 1 175 ? -3.465 5.634 17.839 1.00 92.75 175 PRO A N 1
ATOM 1334 C CA . PRO A 1 175 ? -4.244 4.560 17.233 1.00 92.75 175 PRO A CA 1
ATOM 1335 C C . PRO A 1 175 ? -4.639 4.891 15.785 1.00 92.75 175 PRO A C 1
ATOM 1337 O O . PRO A 1 175 ? -4.929 6.051 15.487 1.00 92.75 175 PRO A O 1
ATOM 1340 N N . ASP A 1 176 ? -4.753 3.857 14.947 1.00 91.19 176 ASP A N 1
ATOM 1341 C CA . ASP A 1 176 ? -5.493 3.869 13.672 1.00 91.19 176 ASP A CA 1
ATOM 1342 C C . ASP A 1 176 ? -4.982 4.934 12.676 1.00 91.19 176 ASP A C 1
ATOM 1344 O O . ASP A 1 176 ? -5.730 5.743 12.104 1.00 91.19 176 ASP A O 1
ATOM 1348 N N . LEU A 1 177 ? -3.658 4.975 12.523 1.00 95.69 177 LEU A N 1
ATOM 1349 C CA . LEU A 1 177 ? -2.913 5.833 11.616 1.00 95.69 177 LEU A CA 1
ATOM 1350 C C . LEU A 1 177 ? -2.648 5.105 10.299 1.00 95.69 177 LEU A C 1
ATOM 1352 O O . LEU A 1 177 ? -1.689 4.366 10.146 1.00 95.69 177 LEU A O 1
ATOM 1356 N N . TRP A 1 178 ? -3.422 5.459 9.283 1.00 97.31 178 TRP A N 1
ATOM 1357 C CA . TRP A 1 178 ? -3.271 4.855 7.966 1.00 97.31 178 TRP A CA 1
ATOM 1358 C C . TRP A 1 178 ? -2.077 5.445 7.211 1.00 97.31 178 TRP A C 1
ATOM 1360 O O . TRP A 1 178 ? -2.006 6.668 7.022 1.00 97.31 178 TRP A O 1
ATOM 1370 N N . THR A 1 179 ? -1.169 4.597 6.721 1.00 97.94 179 THR A N 1
ATOM 1371 C CA . THR A 1 179 ? 0.043 5.044 6.019 1.00 97.94 179 THR A CA 1
ATOM 1372 C C . THR A 1 179 ? 0.069 4.639 4.542 1.00 97.94 179 THR A C 1
ATOM 1374 O O . THR A 1 179 ? -0.489 3.629 4.119 1.00 97.94 179 THR A O 1
ATOM 1377 N N . ALA A 1 180 ? 0.706 5.467 3.707 1.00 97.94 180 ALA A N 1
ATOM 1378 C CA . ALA A 1 180 ? 0.917 5.149 2.295 1.00 97.94 180 ALA A CA 1
ATOM 1379 C C . ALA A 1 180 ? 2.081 4.157 2.107 1.00 97.94 180 ALA A C 1
ATOM 1381 O O . ALA A 1 180 ? 2.991 4.117 2.939 1.00 97.94 180 ALA A O 1
ATOM 1382 N N . PRO A 1 181 ? 2.142 3.419 0.978 1.00 98.31 181 PRO A N 1
ATOM 1383 C CA . PRO A 1 181 ? 3.076 2.303 0.819 1.00 98.31 181 PRO A CA 1
ATOM 1384 C C . PRO A 1 181 ? 4.551 2.671 1.012 1.00 98.31 181 PRO A C 1
ATOM 1386 O O . PRO A 1 181 ? 5.314 1.879 1.563 1.00 98.31 181 PRO A O 1
ATOM 1389 N N . ILE A 1 182 ? 4.982 3.861 0.576 1.00 98.38 182 ILE A N 1
ATOM 1390 C CA . ILE A 1 182 ? 6.370 4.302 0.770 1.00 98.38 182 ILE A CA 1
ATOM 1391 C C . ILE A 1 182 ? 6.679 4.500 2.252 1.00 98.38 182 ILE A C 1
ATOM 1393 O O . ILE A 1 182 ? 7.738 4.069 2.713 1.00 98.38 182 ILE A O 1
ATOM 1397 N N . GLN A 1 183 ? 5.758 5.094 3.009 1.00 98.50 183 GLN A N 1
ATOM 1398 C CA . GLN A 1 183 ? 5.897 5.269 4.452 1.00 98.50 183 GLN A CA 1
ATOM 1399 C C . GLN A 1 183 ? 5.919 3.914 5.169 1.00 98.50 183 GLN A C 1
ATOM 1401 O O . GLN A 1 183 ? 6.857 3.651 5.927 1.00 98.50 183 GLN A O 1
ATOM 1406 N N . THR A 1 184 ? 4.975 3.020 4.864 1.00 98.69 184 THR A N 1
ATOM 1407 C CA . THR A 1 184 ? 4.921 1.666 5.436 1.00 98.69 184 THR A CA 1
ATOM 1408 C C . THR A 1 184 ? 6.208 0.883 5.164 1.00 98.69 184 THR A C 1
ATOM 1410 O O . THR A 1 184 ? 6.801 0.290 6.065 1.00 98.69 184 THR A O 1
ATOM 1413 N N . LEU A 1 185 ? 6.702 0.901 3.920 1.00 98.62 185 LEU A N 1
ATOM 1414 C CA . LEU A 1 185 ? 7.921 0.183 3.534 1.00 98.62 185 LEU A CA 1
ATOM 1415 C C . LEU A 1 185 ? 9.198 0.823 4.089 1.00 98.62 185 LEU A C 1
ATOM 1417 O O . LEU A 1 185 ? 10.194 0.115 4.249 1.00 98.62 185 LEU A O 1
ATOM 1421 N N . THR A 1 186 ? 9.174 2.125 4.387 1.00 98.31 186 THR A N 1
ATOM 1422 C CA . THR A 1 186 ? 10.257 2.814 5.105 1.00 98.31 186 THR A CA 1
ATOM 1423 C C . THR A 1 186 ? 10.323 2.343 6.552 1.00 98.31 186 THR A C 1
ATOM 1425 O O . THR A 1 186 ? 11.406 2.027 7.039 1.00 98.31 186 THR A O 1
ATOM 1428 N N . ALA A 1 187 ? 9.173 2.256 7.226 1.00 97.94 187 ALA A N 1
ATOM 1429 C CA . ALA A 1 187 ? 9.093 1.745 8.592 1.00 97.94 187 ALA A CA 1
ATOM 1430 C C . ALA A 1 187 ? 9.376 0.234 8.668 1.00 97.94 187 ALA A C 1
ATOM 1432 O O . ALA A 1 187 ? 9.907 -0.260 9.663 1.00 97.94 187 ALA A O 1
ATOM 1433 N N . GLY A 1 188 ? 9.024 -0.512 7.615 1.00 98.25 188 GLY A N 1
ATOM 1434 C CA . GLY A 1 188 ? 9.123 -1.972 7.579 1.00 98.25 188 GLY A CA 1
ATOM 1435 C C . GLY A 1 188 ? 8.166 -2.665 8.553 1.00 98.25 188 GLY A C 1
ATOM 1436 O O . GLY A 1 188 ? 8.348 -3.848 8.850 1.00 98.25 188 GLY A O 1
ATOM 1437 N N . ALA A 1 189 ? 7.173 -1.942 9.067 1.00 98.38 189 ALA A N 1
ATOM 1438 C CA . ALA A 1 189 ? 6.182 -2.414 10.018 1.00 98.38 189 ALA A CA 1
ATOM 1439 C C . ALA A 1 189 ? 4.858 -1.654 9.837 1.00 98.38 189 ALA A C 1
ATOM 1441 O O . ALA A 1 189 ? 4.865 -0.547 9.297 1.00 98.38 189 ALA A O 1
ATOM 1442 N N . GLY A 1 190 ? 3.762 -2.285 10.248 1.00 98.12 19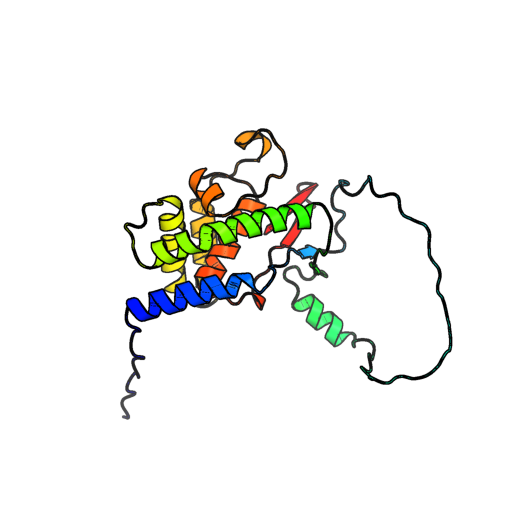0 GLY A N 1
ATOM 1443 C CA . GLY A 1 190 ? 2.399 -1.758 10.178 1.00 98.12 190 GLY A CA 1
ATOM 1444 C C . GLY A 1 190 ? 1.380 -2.824 10.581 1.00 98.12 190 GLY A C 1
ATOM 1445 O O . GLY A 1 190 ? 1.757 -3.975 10.869 1.00 98.12 190 GLY A O 1
ATOM 1446 N N . ASP A 1 191 ? 0.104 -2.472 10.574 1.00 97.31 191 ASP A N 1
ATOM 1447 C CA . ASP A 1 191 ? -1.026 -3.363 10.847 1.00 97.31 191 ASP A CA 1
ATOM 1448 C C . ASP A 1 191 ? -1.928 -3.531 9.609 1.00 97.31 191 ASP A C 1
ATOM 1450 O O . ASP A 1 191 ? -1.430 -3.623 8.488 1.00 97.31 191 ASP A O 1
ATOM 1454 N N . CYS A 1 192 ? -3.226 -3.784 9.774 1.00 96.94 192 CYS A N 1
ATOM 1455 C CA . CYS A 1 192 ? -4.016 -4.396 8.706 1.00 96.94 192 CYS A CA 1
ATOM 1456 C C . CYS A 1 192 ? -4.217 -3.489 7.488 1.00 96.94 192 CYS A C 1
ATOM 1458 O O . CYS A 1 192 ? -4.040 -3.943 6.352 1.00 96.94 192 CYS A O 1
ATOM 1460 N N . GLU A 1 193 ? -4.521 -2.218 7.717 1.00 96.62 193 GLU A N 1
ATOM 1461 C CA . GLU A 1 193 ? -4.717 -1.207 6.688 1.00 96.62 193 GLU A CA 1
ATOM 1462 C C . GLU A 1 193 ? -3.437 -0.968 5.907 1.00 96.62 193 GLU A C 1
ATOM 1464 O O . GLU A 1 193 ? -3.466 -0.976 4.682 1.00 96.62 193 GLU A O 1
ATOM 1469 N N . ASP A 1 194 ? -2.295 -0.878 6.576 1.00 98.38 194 ASP A N 1
ATOM 1470 C CA . ASP A 1 194 ? -1.006 -0.612 5.953 1.00 98.38 194 ASP A CA 1
ATOM 1471 C C . ASP A 1 194 ? -0.635 -1.712 4.948 1.00 98.38 194 ASP A C 1
ATOM 1473 O O . ASP A 1 194 ? -0.155 -1.453 3.837 1.00 98.38 194 ASP A O 1
ATOM 1477 N N . TYR A 1 195 ? -0.917 -2.971 5.298 1.00 98.69 195 TYR A N 1
ATOM 1478 C CA . TYR A 1 195 ? -0.717 -4.104 4.395 1.00 98.69 195 TYR A CA 1
ATOM 1479 C C . TYR A 1 195 ? -1.694 -4.068 3.226 1.00 98.69 195 TYR A C 1
ATOM 1481 O O . TYR A 1 195 ? -1.292 -4.351 2.093 1.00 98.69 195 TYR A O 1
ATOM 1489 N N . ALA A 1 196 ? -2.969 -3.789 3.494 1.00 98.12 196 ALA A N 1
ATOM 1490 C CA . ALA A 1 196 ? -4.006 -3.752 2.472 1.00 98.12 196 ALA A CA 1
ATOM 1491 C C . ALA A 1 196 ? -3.731 -2.630 1.456 1.00 98.12 196 ALA A C 1
ATOM 1493 O O . ALA A 1 196 ? -3.720 -2.878 0.252 1.00 98.12 196 ALA A O 1
ATOM 1494 N N . ILE A 1 197 ? -3.357 -1.441 1.931 1.00 98.06 197 ILE A N 1
ATOM 1495 C CA . ILE A 1 197 ? -2.984 -0.274 1.124 1.00 98.06 197 ILE A CA 1
ATOM 1496 C C . ILE A 1 197 ? -1.735 -0.564 0.283 1.00 98.06 197 ILE A C 1
ATOM 1498 O O . ILE A 1 197 ? -1.716 -0.299 -0.922 1.00 98.06 197 ILE A O 1
ATOM 1502 N N . ALA A 1 198 ? -0.696 -1.166 0.873 1.00 98.56 198 ALA A N 1
ATOM 1503 C CA . ALA A 1 198 ? 0.504 -1.551 0.132 1.00 98.56 198 ALA A CA 1
ATOM 1504 C C . ALA A 1 198 ? 0.207 -2.567 -0.986 1.00 98.56 198 ALA A C 1
ATOM 1506 O O . ALA A 1 198 ? 0.751 -2.450 -2.088 1.00 98.56 198 ALA A O 1
ATOM 1507 N N . LYS A 1 199 ? -0.673 -3.549 -0.737 1.00 98.56 199 LYS A N 1
ATOM 1508 C CA . LYS A 1 199 ? -1.114 -4.520 -1.757 1.00 98.56 199 LYS A CA 1
ATOM 1509 C C . LYS A 1 199 ? -1.954 -3.859 -2.838 1.00 98.56 199 LYS A C 1
ATOM 1511 O O . LYS A 1 199 ? -1.733 -4.155 -4.010 1.00 98.56 199 LYS A O 1
ATOM 1516 N N . TYR A 1 200 ? -2.874 -2.983 -2.447 1.00 97.06 200 TYR A N 1
ATOM 1517 C CA . TYR A 1 200 ? -3.752 -2.239 -3.341 1.00 97.06 200 TYR A CA 1
ATOM 1518 C C . TYR A 1 200 ? -2.929 -1.474 -4.384 1.00 97.06 200 TYR A C 1
ATOM 1520 O O . TYR A 1 200 ? -3.011 -1.758 -5.578 1.00 97.06 200 TYR A O 1
ATOM 1528 N N . VAL A 1 201 ? -2.01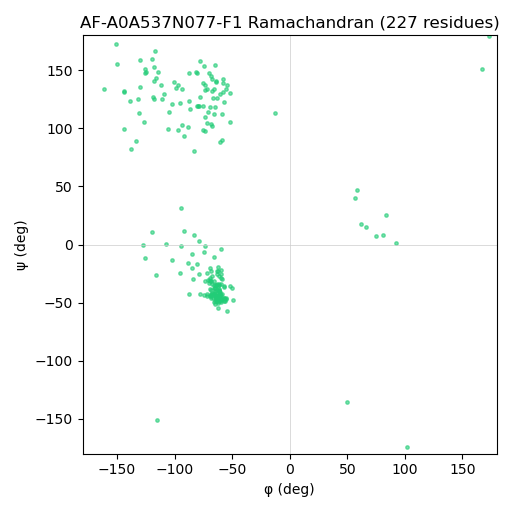2 -0.617 -3.925 1.00 96.56 201 VAL A N 1
ATOM 1529 C CA . VAL A 1 201 ? -1.156 0.177 -4.820 1.00 96.56 201 VAL A CA 1
ATOM 1530 C C . VAL A 1 201 ? -0.220 -0.713 -5.643 1.00 96.56 201 VAL A C 1
ATOM 1532 O O . VAL A 1 201 ? -0.003 -0.460 -6.826 1.00 96.56 201 VAL A O 1
ATOM 1535 N N . ALA A 1 202 ? 0.321 -1.795 -5.072 1.00 97.94 202 ALA A N 1
ATOM 1536 C CA . ALA A 1 202 ? 1.145 -2.733 -5.837 1.00 97.94 202 ALA A CA 1
ATOM 1537 C C . ALA A 1 202 ? 0.358 -3.446 -6.957 1.00 97.94 202 ALA A C 1
ATOM 1539 O O . ALA A 1 202 ? 0.924 -3.720 -8.018 1.00 97.94 202 ALA A O 1
ATOM 1540 N N . LEU A 1 203 ? -0.925 -3.758 -6.745 1.00 97.06 203 LEU A N 1
ATOM 1541 C CA . LEU A 1 203 ? -1.797 -4.381 -7.748 1.00 97.06 203 LEU A CA 1
ATOM 1542 C C . LEU A 1 203 ? -2.117 -3.411 -8.885 1.00 97.06 203 LEU A C 1
ATOM 1544 O O . LEU A 1 203 ? -1.984 -3.791 -10.053 1.00 97.06 203 LEU A O 1
ATOM 1548 N N . GLU A 1 204 ? -2.443 -2.163 -8.557 1.00 94.12 204 GLU A N 1
ATOM 1549 C CA . GLU A 1 204 ? -2.631 -1.097 -9.548 1.00 94.12 204 GLU A CA 1
ATOM 1550 C C . GLU A 1 204 ? -1.363 -0.870 -10.373 1.00 94.12 204 GLU A C 1
ATOM 1552 O O . GLU A 1 204 ? -1.395 -0.858 -11.606 1.00 94.12 204 GLU A O 1
ATOM 1557 N N . GLU A 1 205 ? -0.203 -0.775 -9.717 1.00 94.25 205 GLU A N 1
ATOM 1558 C CA . GLU A 1 205 ? 1.083 -0.657 -10.405 1.00 94.25 205 GLU A CA 1
ATOM 1559 C C . GLU A 1 205 ? 1.377 -1.880 -11.282 1.00 94.25 205 GLU A C 1
ATOM 1561 O O . GLU A 1 205 ? 1.943 -1.759 -12.372 1.00 94.25 205 GLU A O 1
ATOM 1566 N N . ALA A 1 206 ? 0.956 -3.077 -10.873 1.00 95.31 206 ALA A N 1
ATOM 1567 C CA . ALA A 1 206 ? 1.058 -4.287 -11.687 1.00 95.31 206 ALA A CA 1
ATOM 1568 C C . ALA A 1 206 ? 0.050 -4.336 -12.855 1.00 95.31 206 ALA A C 1
ATOM 1570 O O . ALA A 1 206 ? 0.107 -5.276 -13.656 1.00 95.31 206 ALA A O 1
ATOM 1571 N N . GLY A 1 207 ? -0.811 -3.323 -12.995 1.00 92.38 207 GLY A N 1
ATOM 1572 C CA . GLY A 1 207 ? -1.773 -3.167 -14.083 1.00 92.38 207 GLY A CA 1
ATOM 1573 C C . GLY A 1 207 ? -3.073 -3.940 -13.877 1.00 92.38 207 GLY A C 1
ATOM 1574 O O . GLY A 1 207 ? -3.688 -4.339 -14.864 1.00 92.38 207 GLY A O 1
ATOM 1575 N N . VAL A 1 208 ? -3.453 -4.225 -12.629 1.00 90.94 208 VAL A N 1
ATOM 1576 C CA . VAL A 1 208 ? -4.823 -4.657 -12.311 1.00 90.94 208 VAL A CA 1
ATOM 1577 C C . VAL A 1 208 ? -5.740 -3.440 -12.420 1.00 90.94 208 VAL A C 1
ATOM 1579 O O . VAL A 1 208 ? -5.341 -2.343 -12.033 1.00 90.94 208 VAL A O 1
ATOM 1582 N N . ALA A 1 209 ? -6.917 -3.625 -13.015 1.00 88.62 209 ALA A N 1
ATOM 1583 C CA . ALA A 1 209 ? -7.868 -2.544 -13.217 1.00 88.62 209 ALA A CA 1
ATOM 1584 C C . ALA A 1 209 ? -8.448 -2.082 -11.870 1.00 88.62 209 ALA A C 1
ATOM 1586 O O . ALA A 1 209 ? -8.638 -2.896 -10.967 1.00 88.62 209 ALA A O 1
ATOM 1587 N N . GLU A 1 210 ? -8.711 -0.786 -11.733 1.00 83.88 210 GLU A N 1
ATOM 1588 C CA . GLU A 1 210 ? -9.217 -0.189 -10.490 1.00 83.88 210 GLU A CA 1
ATOM 1589 C C . GLU A 1 210 ? -10.586 -0.775 -10.118 1.00 83.88 210 GLU A C 1
ATOM 1591 O O . GLU A 1 210 ? -10.838 -1.097 -8.963 1.00 83.88 210 GLU A O 1
ATOM 1596 N N . GLU A 1 211 ? -11.441 -1.030 -11.113 1.00 84.75 211 GLU A N 1
ATOM 1597 C CA . GLU A 1 211 ? -12.752 -1.656 -10.927 1.00 84.75 211 GLU A CA 1
ATOM 1598 C C . GLU A 1 211 ? -12.696 -3.091 -10.366 1.00 84.75 211 GLU A C 1
ATOM 1600 O O . GLU A 1 211 ? -13.691 -3.573 -9.813 1.00 84.75 211 GLU A O 1
ATOM 1605 N N . ASP A 1 212 ? -11.539 -3.754 -10.473 1.00 88.88 212 ASP A N 1
ATOM 1606 C CA . ASP A 1 212 ? -11.279 -5.098 -9.946 1.00 88.88 212 ASP A CA 1
ATOM 1607 C C . ASP A 1 212 ? -10.642 -5.071 -8.542 1.00 88.88 212 ASP A C 1
ATOM 1609 O O . ASP A 1 212 ? -10.373 -6.128 -7.959 1.00 88.88 212 ASP A O 1
ATOM 1613 N N . LEU A 1 213 ? -10.381 -3.883 -7.988 1.00 89.75 213 LEU A N 1
ATOM 1614 C CA . LEU A 1 213 ? -9.752 -3.691 -6.686 1.00 89.75 213 LEU A CA 1
ATOM 1615 C C . LEU A 1 213 ? -10.689 -2.961 -5.728 1.00 89.75 213 LEU A C 1
ATOM 1617 O O . LEU A 1 213 ? -11.401 -2.029 -6.084 1.00 89.75 213 LEU A O 1
ATOM 1621 N N . ARG A 1 214 ? -10.685 -3.391 -4.466 1.00 89.44 214 ARG A N 1
ATOM 1622 C CA . ARG A 1 214 ? -11.416 -2.729 -3.384 1.00 89.44 214 ARG A CA 1
ATOM 1623 C C . ARG A 1 214 ? -10.601 -2.825 -2.114 1.00 89.44 214 ARG A C 1
ATOM 1625 O O . ARG A 1 214 ? -10.165 -3.920 -1.772 1.00 89.44 214 ARG A O 1
ATOM 1632 N N . LEU A 1 215 ? -10.452 -1.704 -1.419 1.00 91.25 215 LEU A N 1
ATOM 1633 C CA . LEU A 1 215 ? -10.017 -1.703 -0.031 1.00 91.25 215 LEU A CA 1
ATOM 1634 C C . LEU A 1 215 ? -11.255 -1.880 0.847 1.00 91.25 215 LEU A C 1
ATOM 1636 O O . LEU A 1 215 ? -12.161 -1.039 0.808 1.00 91.25 215 LEU A O 1
ATOM 1640 N N . VAL A 1 216 ? -11.323 -2.976 1.601 1.00 91.00 216 VAL A N 1
ATOM 1641 C CA . VAL A 1 216 ? -12.523 -3.314 2.373 1.00 91.00 216 VAL A CA 1
ATOM 1642 C C . VAL A 1 216 ? -12.213 -3.361 3.859 1.00 91.00 216 VAL A C 1
ATOM 1644 O O . VAL A 1 216 ? -11.340 -4.102 4.300 1.00 91.00 216 VAL A O 1
ATOM 1647 N N . VAL A 1 217 ? -12.987 -2.615 4.644 1.00 90.81 217 VAL A N 1
ATOM 1648 C CA . VAL A 1 217 ? -13.000 -2.713 6.101 1.00 90.81 217 VAL A CA 1
ATOM 1649 C C . VAL A 1 217 ? -14.126 -3.643 6.533 1.00 90.81 217 VAL A C 1
ATOM 1651 O O . VAL A 1 217 ? -15.308 -3.449 6.226 1.00 90.81 217 VAL A O 1
ATOM 1654 N N . VAL A 1 218 ? -13.742 -4.684 7.257 1.00 89.31 218 VAL A N 1
ATOM 1655 C CA . VAL A 1 218 ? -14.626 -5.690 7.835 1.00 89.31 218 VAL A CA 1
ATOM 1656 C C . VAL A 1 218 ? -14.523 -5.655 9.351 1.00 89.31 218 VAL A C 1
ATOM 1658 O O . VAL A 1 218 ? -13.609 -5.071 9.921 1.00 89.31 218 VAL A O 1
ATOM 1661 N N . ARG A 1 219 ? -15.463 -6.306 10.025 1.00 84.25 219 ARG A N 1
ATOM 1662 C CA . ARG A 1 219 ? -15.405 -6.526 11.468 1.00 84.25 219 ARG A CA 1
ATOM 1663 C C . ARG A 1 219 ? -15.036 -7.983 11.719 1.00 84.25 219 ARG A C 1
ATOM 1665 O O . ARG A 1 219 ? -15.825 -8.881 11.414 1.00 84.25 219 ARG A O 1
ATOM 1672 N N . ASP A 1 220 ? -13.859 -8.233 12.284 1.00 80.94 220 ASP A N 1
ATOM 1673 C CA . ASP A 1 220 ? -13.460 -9.570 12.723 1.00 80.94 220 ASP A CA 1
ATOM 1674 C C . ASP A 1 220 ? -14.267 -9.929 13.978 1.00 80.94 220 ASP A C 1
ATOM 1676 O O . ASP A 1 220 ? -14.006 -9.457 15.084 1.00 80.94 220 ASP A O 1
ATOM 1680 N N . THR A 1 221 ? -15.269 -10.794 13.830 1.00 80.38 221 THR A N 1
ATOM 1681 C CA . THR A 1 221 ? -16.129 -11.210 14.947 1.00 80.38 221 THR A CA 1
ATOM 1682 C C . THR A 1 221 ? -15.406 -12.064 15.989 1.00 80.38 221 THR A C 1
ATOM 1684 O O . THR A 1 221 ? -15.869 -12.152 17.127 1.00 80.38 221 THR A O 1
ATOM 1687 N N . ARG A 1 222 ? -14.299 -12.726 15.620 1.00 79.62 222 ARG A N 1
ATOM 1688 C CA . ARG A 1 222 ? -13.511 -13.559 16.542 1.00 79.62 222 ARG A CA 1
ATOM 1689 C C . ARG A 1 222 ? -12.639 -12.688 17.435 1.00 79.62 222 ARG A C 1
ATOM 1691 O O . ARG A 1 222 ? -12.572 -12.943 18.634 1.00 79.62 222 ARG A O 1
ATOM 1698 N N . ARG A 1 223 ? -12.007 -11.665 16.857 1.00 75.56 223 ARG A N 1
ATOM 1699 C CA . ARG A 1 223 ? -11.150 -10.708 17.579 1.00 75.56 223 ARG A CA 1
ATOM 1700 C C . ARG A 1 223 ? -11.908 -9.511 18.149 1.00 75.56 223 ARG A C 1
ATOM 1702 O O . ARG A 1 223 ? -11.424 -8.869 19.070 1.00 75.56 223 ARG A O 1
ATOM 1709 N N . ARG A 1 224 ? -13.136 -9.278 17.673 1.00 81.38 224 ARG A N 1
ATOM 1710 C CA . ARG A 1 224 ? -13.983 -8.121 18.009 1.00 81.38 224 ARG A CA 1
ATOM 1711 C C . ARG A 1 224 ? -13.286 -6.793 17.698 1.00 81.38 224 ARG A C 1
ATOM 1713 O O . ARG A 1 224 ? -13.432 -5.828 18.450 1.00 8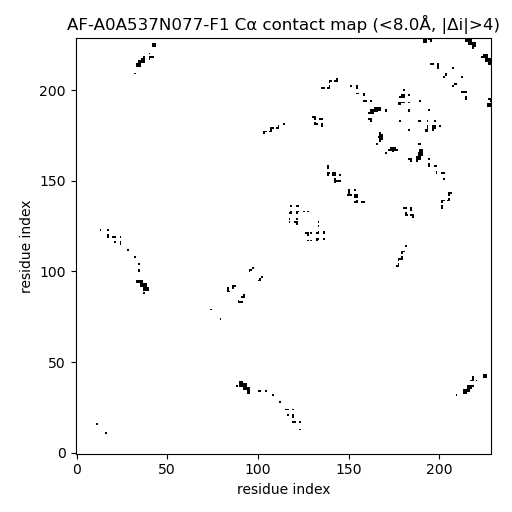1.38 224 ARG A O 1
ATOM 1720 N N . GLU A 1 225 ? -12.590 -6.752 16.570 1.00 81.75 225 GLU A N 1
ATOM 1721 C CA . GLU A 1 225 ? -11.868 -5.588 16.049 1.00 81.75 225 GLU A CA 1
ATOM 1722 C C . GLU A 1 225 ? -12.232 -5.344 14.582 1.00 81.75 225 GLU A C 1
ATOM 1724 O O . GLU A 1 225 ? -12.756 -6.235 13.906 1.00 81.75 225 GLU A O 1
ATOM 1729 N N . ASP A 1 226 ? -12.008 -4.122 14.115 1.00 87.75 226 ASP A N 1
ATOM 1730 C CA . ASP A 1 226 ? -12.148 -3.788 12.701 1.00 87.75 226 ASP A CA 1
ATOM 1731 C C . ASP A 1 226 ? -10.868 -4.235 11.972 1.00 87.75 226 ASP A C 1
ATOM 1733 O O . ASP A 1 226 ? -9.796 -4.287 12.572 1.00 87.75 226 ASP A O 1
ATOM 1737 N N . HIS A 1 227 ? -10.983 -4.640 10.709 1.00 91.62 227 HIS A N 1
ATOM 1738 C CA . HIS A 1 227 ? -9.887 -5.224 9.941 1.00 91.62 227 HIS A CA 1
ATOM 1739 C C . HIS A 1 227 ? -9.965 -4.794 8.477 1.00 91.62 227 HIS A C 1
ATOM 1741 O O . HIS A 1 227 ? -11.023 -4.912 7.861 1.00 91.62 227 HIS A O 1
ATOM 1747 N N . ALA A 1 228 ? -8.856 -4.328 7.912 1.00 93.12 228 ALA A N 1
ATOM 1748 C CA . ALA A 1 228 ? -8.759 -3.937 6.510 1.00 93.12 228 ALA A CA 1
ATOM 1749 C C . ALA A 1 228 ? -8.088 -5.027 5.659 1.00 93.12 228 ALA A C 1
ATOM 1751 O O . ALA A 1 228 ? -7.114 -5.653 6.090 1.00 93.12 228 ALA A O 1
ATOM 1752 N N . VAL A 1 229 ? -8.619 -5.248 4.451 1.00 91.31 229 VAL A N 1
ATOM 1753 C CA . VAL A 1 229 ? -8.152 -6.250 3.474 1.00 91.31 229 VAL A CA 1
ATOM 1754 C C . VAL A 1 229 ? -8.221 -5.756 2.038 1.00 91.31 229 VAL A C 1
ATOM 1756 O O . VAL A 1 229 ? -9.069 -4.881 1.740 1.00 91.31 229 VAL A O 1
#

Radius of gyration: 22.07 Å; Cα contacts (8 Å, |Δi|>4): 241; chains: 1; bounding box: 67×48×60 Å

Secondary structure (DSSP, 8-state):
-------PPPPPPHHHHHHHHHHHHHHHTTSPPPEEEETTS---S--TTSPPP-------------------PPPPHHHHHHHHHHSTTSS-EEE--SSHHHHHHHHHHHHHHHHHHHHHHHTT-TTSS-HHHHHHHHHHHHHHTS-THHHHHHHHHHHHHHSEE--HHHHHSSSS----HHHHHHHTEE-HHHHHHHHHHHHHHTT--GGG--EEEEEETTTTEEEE-